Protein AF-A0AAW4UA68-F1 (afdb_monomer)

Radius of gyration: 26.54 Å; Cα contacts (8 Å, |Δi|>4): 198; chains: 1; bounding box: 59×38×84 Å

Foldseek 3Di:
DDPPPPLPVPQDDDPVVVVVLVVLLVVLVVLLVVLLVVLVVQLVVLLVVLVVLVVVCVVCVVPDDPVRLVVSLCSNLVSLLVSLVVLQVSLQVSLVSLLSSLLSLLVCCVSVPVLCVVVVPDDPPPDCVSCPPVLVVCVVPVPVPCPVVLLCVQCSSLVSLVVSLVSSVVSLVVSLVSCVVPPVDPVVSVVSVVVSVVSSVVSVVSSVVSSCRRRSCNRNVVSSVVSNVVVVVVCVVSVSD

Mean predicted aligned error: 10.57 Å

Solvent-accessible surface area (backbone atoms only — not comparable to full-atom values): 13146 Å² total; per-residue (Å²): 138,80,85,77,80,75,67,78,58,74,84,72,89,53,70,68,58,51,54,51,53,51,52,49,44,53,50,41,53,53,51,43,55,51,51,52,53,49,50,52,52,54,37,52,53,30,47,52,50,20,54,47,49,49,51,53,49,67,75,36,57,94,78,52,55,72,68,56,51,55,52,47,54,50,50,27,42,45,30,33,54,49,38,47,59,60,43,51,66,54,30,50,53,43,28,51,40,47,39,50,41,28,49,52,52,35,48,49,52,40,64,68,37,51,50,32,61,75,67,66,55,91,67,98,76,75,63,64,62,88,61,61,42,67,72,57,41,49,68,71,63,71,57,81,88,46,59,69,60,50,55,52,47,66,36,62,62,30,50,53,32,51,54,33,49,50,50,38,51,54,50,51,52,53,47,47,55,50,43,58,74,75,42,86,48,66,66,63,55,50,53,51,52,54,52,51,52,53,49,51,54,51,51,52,54,48,29,55,50,35,42,62,43,28,25,37,66,75,47,25,51,60,46,29,56,52,49,44,55,49,50,55,50,50,36,49,78,46,62,70,105

Structure (mmCIF, N/CA/C/O backbone):
data_AF-A0AAW4UA68-F1
#
_entry.id   AF-A0AAW4UA68-F1
#
loop_
_atom_site.group_PDB
_atom_site.id
_atom_site.type_symbol
_atom_site.label_atom_id
_atom_site.label_alt_id
_atom_site.label_comp_id
_atom_site.label_asym_id
_atom_site.label_entity_id
_atom_site.label_seq_id
_atom_site.pdbx_PDB_ins_code
_atom_site.Cartn_x
_atom_site.Cartn_y
_atom_site.Cartn_z
_atom_site.occupancy
_atom_site.B_iso_or_equiv
_atom_site.auth_seq_id
_atom_site.auth_comp_id
_atom_site.auth_asym_id
_atom_site.auth_atom_id
_atom_site.pdbx_PDB_model_num
ATOM 1 N N . MET A 1 1 ? -32.271 25.601 48.284 1.00 33.06 1 MET A N 1
ATOM 2 C CA . MET A 1 1 ? -32.711 24.346 47.641 1.00 33.06 1 MET A CA 1
ATOM 3 C C . MET A 1 1 ? -32.170 24.329 46.220 1.00 33.06 1 MET A C 1
ATOM 5 O O . MET A 1 1 ? -32.793 24.886 45.328 1.00 33.06 1 MET A O 1
ATOM 9 N N . SER A 1 2 ? -30.962 23.799 46.025 1.00 35.09 2 SER A N 1
ATOM 10 C CA . SER A 1 2 ? -30.418 23.512 44.697 1.00 35.09 2 SER A CA 1
ATOM 11 C C . SER A 1 2 ? -30.851 22.098 44.319 1.00 35.09 2 SER A C 1
ATOM 13 O O . SER A 1 2 ? -30.499 21.136 44.998 1.00 35.09 2 SER A O 1
ATOM 15 N N . ASN A 1 3 ? -31.660 21.980 43.268 1.00 36.31 3 ASN A N 1
ATOM 16 C CA . ASN A 1 3 ? -32.022 20.693 42.688 1.00 36.31 3 ASN A CA 1
ATOM 17 C C . ASN A 1 3 ? -30.756 20.051 42.115 1.00 36.31 3 ASN A C 1
ATOM 19 O O . ASN A 1 3 ? -30.338 20.366 41.002 1.00 36.31 3 ASN A O 1
ATOM 23 N N . VAL A 1 4 ? -30.133 19.165 42.891 1.00 39.78 4 VAL A N 1
ATOM 24 C CA . VAL A 1 4 ? -29.164 18.203 42.372 1.00 39.78 4 VAL A CA 1
ATOM 25 C C . VAL A 1 4 ? -29.971 17.236 41.517 1.00 39.78 4 VAL A C 1
ATOM 27 O O . VAL A 1 4 ? -30.606 16.314 42.028 1.00 39.78 4 VAL A O 1
ATOM 30 N N . ILE A 1 5 ? -30.023 17.501 40.213 1.00 36.66 5 ILE A N 1
ATOM 31 C CA . ILE A 1 5 ? -30.571 16.560 39.241 1.00 36.66 5 ILE A CA 1
ATOM 32 C C . ILE A 1 5 ? -29.591 15.392 39.204 1.00 36.66 5 ILE A C 1
ATOM 34 O O . ILE A 1 5 ? -28.549 15.440 38.554 1.00 36.66 5 ILE A O 1
ATOM 38 N N . ASN A 1 6 ? -29.902 14.371 39.993 1.00 37.44 6 ASN A N 1
ATOM 39 C CA . ASN A 1 6 ? -29.152 13.134 40.050 1.00 37.44 6 ASN A CA 1
ATOM 40 C C . ASN A 1 6 ? -29.506 12.336 38.788 1.00 37.44 6 ASN A C 1
ATOM 42 O O . ASN A 1 6 ? -30.480 11.579 38.776 1.00 37.44 6 ASN A O 1
ATOM 46 N N . TYR A 1 7 ? -28.765 12.550 37.699 1.00 42.53 7 TYR A N 1
ATOM 47 C CA . TYR A 1 7 ? -28.852 11.719 36.498 1.00 42.53 7 TYR A CA 1
ATOM 48 C C . TYR A 1 7 ? -28.256 10.341 36.803 1.00 42.53 7 TYR A C 1
ATOM 50 O O . TYR A 1 7 ? -27.187 9.987 36.325 1.00 42.53 7 TYR A O 1
ATOM 58 N N . SER A 1 8 ? -28.957 9.536 37.600 1.00 45.25 8 SER A N 1
ATOM 59 C CA . SER A 1 8 ? -28.691 8.099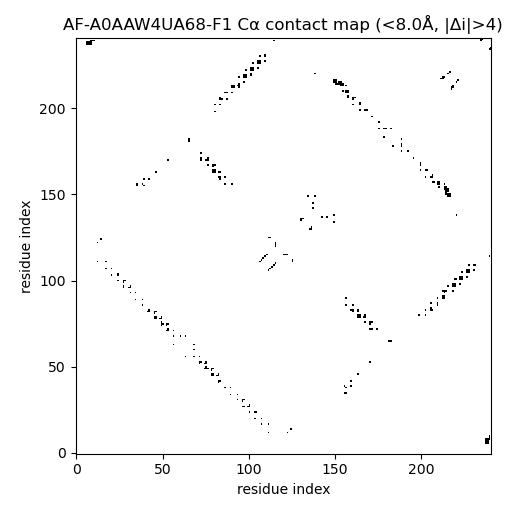 37.678 1.00 45.25 8 SER A CA 1
ATOM 60 C C . SER A 1 8 ? -29.266 7.427 36.428 1.00 45.25 8 SER A C 1
ATOM 62 O O . SER A 1 8 ? -30.227 6.659 36.481 1.00 45.25 8 SER A O 1
ATOM 64 N N . HIS A 1 9 ? -28.714 7.756 35.257 1.00 55.19 9 HIS A N 1
ATOM 65 C CA . HIS A 1 9 ? -28.980 6.976 34.055 1.00 55.19 9 HIS A CA 1
ATOM 66 C C . HIS A 1 9 ? -28.364 5.601 34.276 1.00 55.19 9 HIS A C 1
ATOM 68 O O . HIS A 1 9 ? -27.165 5.411 34.112 1.00 55.19 9 HIS A O 1
ATOM 74 N N . LYS A 1 10 ? -29.182 4.639 34.700 1.00 62.12 10 LYS A N 1
ATOM 75 C CA . LYS A 1 10 ? -28.763 3.249 34.832 1.00 62.12 10 LYS A CA 1
ATOM 76 C C . LYS A 1 10 ? -28.322 2.768 33.451 1.00 62.12 10 LYS A C 1
ATOM 78 O O . LYS A 1 10 ? -29.143 2.724 32.539 1.00 62.12 10 LYS A O 1
ATOM 83 N N . PHE A 1 11 ? -27.036 2.457 33.301 1.00 65.88 11 PHE A N 1
ATOM 84 C CA . PHE A 1 11 ? -26.487 1.938 32.052 1.0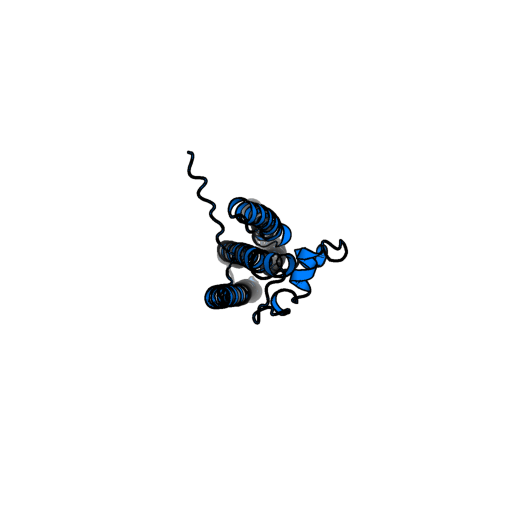0 65.88 11 PHE A CA 1
ATOM 85 C C . PHE A 1 11 ? -27.302 0.715 31.601 1.00 65.88 11 PHE A C 1
ATOM 87 O O . PHE A 1 11 ? -27.429 -0.264 32.343 1.00 65.88 11 PHE A O 1
ATOM 94 N N . SER A 1 12 ? -27.896 0.795 30.410 1.00 66.06 12 SER A N 1
ATOM 95 C CA . SER A 1 12 ? -28.684 -0.278 29.805 1.00 66.06 12 SER A CA 1
ATOM 96 C C . SER A 1 12 ? -28.046 -0.696 28.491 1.00 66.06 12 SER A C 1
ATOM 98 O O . SER A 1 12 ? -27.786 0.142 27.630 1.00 66.06 12 SER A O 1
ATOM 100 N N . ILE A 1 13 ? -27.828 -1.995 28.334 1.00 69.94 13 ILE A N 1
ATOM 101 C CA . ILE A 1 13 ? -27.260 -2.588 27.125 1.00 69.94 13 ILE A CA 1
ATOM 102 C C . ILE A 1 13 ? -28.342 -2.614 26.040 1.00 69.94 13 ILE A C 1
ATOM 104 O O . ILE A 1 13 ? -29.465 -3.038 26.309 1.00 69.94 13 ILE A O 1
ATOM 108 N N . SER A 1 14 ? -28.005 -2.172 24.828 1.00 79.62 14 SER A N 1
ATOM 109 C CA . SER A 1 14 ? -28.875 -2.297 23.657 1.00 79.62 14 SER A CA 1
ATOM 110 C C . SER A 1 14 ? -28.362 -3.400 22.735 1.00 79.62 14 SER A C 1
ATOM 112 O O . SER A 1 14 ? -27.363 -3.237 22.035 1.00 79.62 14 SER A O 1
ATOM 114 N N . ASP A 1 15 ? -29.075 -4.523 22.681 1.00 75.06 15 ASP A N 1
ATOM 115 C CA . ASP A 1 15 ? -28.755 -5.649 21.794 1.00 75.06 15 ASP A CA 1
ATOM 116 C C . ASP A 1 15 ? -28.723 -5.213 20.325 1.00 75.06 15 ASP A C 1
ATOM 118 O O . ASP A 1 15 ? -27.860 -5.630 19.553 1.00 75.06 15 ASP A O 1
ATOM 122 N N . SER A 1 16 ? -29.643 -4.321 19.952 1.00 82.31 16 SER A N 1
ATOM 123 C CA . SER A 1 16 ? -29.732 -3.764 18.601 1.00 82.31 16 SER A CA 1
ATOM 124 C C . SER A 1 16 ? -28.505 -2.927 18.224 1.00 82.31 16 SER A C 1
ATOM 126 O O . SER A 1 16 ? -27.998 -3.045 17.108 1.00 82.31 16 SER A O 1
ATOM 128 N N . GLU A 1 17 ? -27.984 -2.133 19.163 1.00 82.25 17 GLU A N 1
ATOM 129 C CA . GLU A 1 17 ? -26.786 -1.322 18.957 1.00 82.25 17 GLU A CA 1
ATOM 130 C C . GLU A 1 17 ? -25.550 -2.218 18.829 1.00 82.25 17 GLU A C 1
ATOM 132 O O . GLU A 1 17 ? -24.777 -2.055 17.885 1.00 82.25 17 GLU A O 1
ATOM 137 N N . TYR A 1 18 ? -25.404 -3.217 19.704 1.00 80.06 18 TYR A N 1
ATOM 138 C CA . TYR A 1 18 ? -24.319 -4.194 19.610 1.00 80.06 18 TYR A CA 1
ATOM 139 C C . TYR A 1 18 ? -24.305 -4.922 18.263 1.00 80.06 18 TYR A C 1
ATOM 141 O O . TYR A 1 18 ? -23.279 -4.950 17.583 1.00 80.06 18 TYR A O 1
ATOM 149 N N . VAL A 1 19 ? -25.448 -5.477 17.843 1.00 80.50 19 VAL A N 1
ATOM 150 C CA . VAL A 1 19 ? -25.560 -6.192 16.563 1.00 80.50 19 VAL A CA 1
ATOM 151 C C . VAL A 1 19 ? -25.232 -5.262 15.393 1.00 80.50 19 VAL A C 1
ATOM 153 O O . VAL A 1 19 ? -24.526 -5.670 14.471 1.00 80.50 19 VAL A O 1
ATOM 156 N N . SER A 1 20 ? -25.679 -4.005 15.441 1.00 85.12 20 SER A N 1
ATOM 157 C CA . SER A 1 20 ? -25.343 -3.004 14.425 1.00 85.12 20 SER A CA 1
ATOM 158 C C . SER A 1 20 ? -23.837 -2.728 14.359 1.00 85.12 20 SER A C 1
ATOM 160 O O . SER A 1 20 ? -23.260 -2.735 13.273 1.00 85.12 20 SER A O 1
ATOM 162 N N . LEU A 1 21 ? -23.184 -2.514 15.504 1.00 84.25 21 LEU A N 1
ATOM 163 C CA . LEU A 1 21 ? -21.748 -2.229 15.579 1.00 84.25 21 LEU A CA 1
ATOM 164 C C . LEU A 1 21 ? -20.898 -3.421 15.139 1.00 84.25 21 LEU A C 1
ATOM 166 O O . LEU A 1 21 ? -19.915 -3.254 14.415 1.00 84.25 21 LEU A O 1
ATOM 170 N N . ARG A 1 22 ? -21.301 -4.633 15.523 1.00 80.81 22 ARG A N 1
ATOM 171 C CA . ARG A 1 22 ? -20.683 -5.874 15.057 1.00 80.81 22 ARG A CA 1
ATOM 172 C C . ARG A 1 22 ? -20.787 -6.010 13.540 1.00 80.81 22 ARG A C 1
ATOM 174 O O . ARG A 1 22 ? -19.793 -6.323 12.885 1.00 80.81 22 ARG A O 1
ATOM 181 N N . ASN A 1 23 ? -21.977 -5.804 12.979 1.00 84.12 23 ASN A N 1
ATOM 182 C CA . ASN A 1 23 ? -22.194 -5.921 11.537 1.00 84.12 23 ASN A CA 1
ATOM 183 C C . ASN A 1 23 ? -21.342 -4.909 10.768 1.00 84.12 23 ASN A C 1
ATOM 185 O O . ASN A 1 23 ? -20.708 -5.274 9.779 1.00 84.12 23 ASN A O 1
ATOM 189 N N . GLU A 1 24 ? -21.257 -3.676 11.265 1.00 84.19 24 GLU A N 1
ATOM 190 C CA . GLU A 1 24 ? -20.367 -2.651 10.721 1.00 84.19 24 GLU A CA 1
ATOM 191 C C . GLU A 1 24 ? -18.896 -3.104 10.775 1.00 84.19 24 GLU A C 1
ATOM 193 O O . GLU A 1 24 ? -18.181 -3.017 9.778 1.00 84.19 24 GLU A O 1
ATOM 198 N N . LEU A 1 25 ? -18.436 -3.663 11.900 1.00 83.69 25 LEU A N 1
ATOM 199 C CA . LEU A 1 25 ? -17.066 -4.167 12.046 1.00 83.69 25 LEU A CA 1
ATOM 200 C C . LEU A 1 25 ? -16.749 -5.285 11.038 1.00 83.69 25 LEU A C 1
ATOM 202 O O . LEU A 1 25 ? -15.692 -5.257 10.402 1.00 83.69 25 LEU A O 1
ATOM 206 N N . ILE A 1 26 ? -17.671 -6.232 10.842 1.00 79.12 26 ILE A N 1
ATOM 207 C CA . ILE A 1 26 ? -17.541 -7.299 9.836 1.00 79.12 26 ILE A CA 1
ATOM 208 C C . ILE A 1 26 ? -17.477 -6.702 8.424 1.00 79.12 26 ILE A C 1
ATOM 210 O O . ILE A 1 26 ? -16.609 -7.083 7.636 1.00 79.12 26 ILE A O 1
ATOM 214 N N . GLN A 1 27 ? -18.340 -5.734 8.102 1.00 84.88 27 GLN A N 1
ATOM 215 C CA . GLN A 1 27 ? -18.316 -5.059 6.802 1.00 84.88 27 GLN A CA 1
ATOM 216 C C . GLN A 1 27 ? -16.983 -4.347 6.548 1.00 84.88 27 GLN A C 1
ATOM 218 O O . GLN A 1 27 ? -16.442 -4.447 5.446 1.00 84.88 27 GLN A O 1
ATOM 223 N N . ARG A 1 28 ? -16.398 -3.684 7.554 1.00 84.62 28 ARG A N 1
ATOM 224 C CA . ARG A 1 28 ? -15.083 -3.032 7.420 1.00 84.62 28 ARG A CA 1
ATOM 225 C C . ARG A 1 28 ? -13.970 -4.035 7.122 1.00 84.62 28 ARG A C 1
ATOM 227 O O . ARG A 1 28 ? -13.153 -3.761 6.246 1.00 84.62 28 ARG A O 1
ATOM 234 N N . ILE A 1 29 ? -13.973 -5.203 7.769 1.00 81.50 29 ILE A N 1
ATOM 235 C CA . ILE A 1 29 ? -13.015 -6.286 7.479 1.00 81.50 29 ILE A CA 1
ATOM 236 C C . ILE A 1 29 ? -13.161 -6.764 6.029 1.00 81.50 29 ILE A C 1
ATOM 238 O O . ILE A 1 29 ? -12.171 -6.856 5.302 1.00 81.50 29 ILE A O 1
ATOM 242 N N . LEU A 1 30 ? -14.394 -7.017 5.581 1.00 82.06 30 LEU A N 1
ATOM 243 C CA . LEU A 1 30 ? -14.665 -7.437 4.203 1.00 82.06 30 LEU A CA 1
ATOM 244 C C . LEU A 1 30 ? -14.202 -6.383 3.186 1.00 82.06 30 LEU A C 1
ATOM 246 O O . LEU A 1 30 ? -13.595 -6.730 2.171 1.00 82.06 30 LEU A O 1
ATOM 250 N N . LEU A 1 31 ? -14.430 -5.098 3.472 1.00 86.94 31 LEU A N 1
ATOM 251 C CA . LEU A 1 31 ? -13.980 -3.992 2.625 1.00 86.94 31 LEU A CA 1
ATOM 252 C C . LEU A 1 31 ? -12.453 -3.896 2.549 1.00 86.94 31 LEU A C 1
ATOM 254 O O . LEU A 1 31 ? -11.935 -3.652 1.462 1.00 86.94 31 LEU A O 1
ATOM 258 N N . ILE A 1 32 ? -11.736 -4.086 3.660 1.00 85.75 32 ILE A N 1
ATOM 259 C CA . ILE A 1 32 ? -10.263 -4.088 3.680 1.00 85.75 32 ILE A CA 1
ATOM 260 C C . ILE A 1 32 ? -9.729 -5.230 2.806 1.00 85.75 32 ILE A C 1
ATOM 262 O O . ILE A 1 32 ? -8.920 -4.989 1.911 1.00 85.75 32 ILE A O 1
ATOM 266 N N . ASN A 1 33 ? -10.251 -6.446 2.985 1.00 84.12 33 ASN A N 1
ATOM 267 C CA . ASN A 1 33 ? -9.820 -7.617 2.214 1.00 84.12 33 ASN A CA 1
ATOM 268 C C . ASN A 1 33 ? -10.121 -7.473 0.714 1.00 84.12 33 ASN A C 1
ATOM 270 O O . ASN A 1 33 ? -9.284 -7.795 -0.135 1.00 84.12 33 ASN A O 1
ATOM 274 N N . SER A 1 34 ? -11.303 -6.953 0.372 1.00 88.00 34 SER A N 1
ATOM 275 C CA . SER A 1 34 ? -11.677 -6.679 -1.019 1.00 88.00 34 SER A CA 1
ATOM 276 C C . SER A 1 34 ? -10.771 -5.614 -1.647 1.00 88.00 34 SER A C 1
ATOM 278 O O . SER A 1 34 ? -10.310 -5.786 -2.774 1.00 88.00 34 SER A O 1
ATOM 280 N N . GLN A 1 35 ? -10.444 -4.544 -0.915 1.00 89.00 35 GLN A N 1
ATOM 281 C CA . GLN A 1 35 ? -9.532 -3.502 -1.396 1.00 89.00 35 GLN A CA 1
ATOM 282 C C . GLN A 1 35 ? -8.111 -4.022 -1.615 1.00 89.00 35 GLN A C 1
ATOM 284 O O . GLN A 1 35 ? -7.503 -3.662 -2.623 1.00 89.00 35 GLN A O 1
ATOM 289 N N . ALA A 1 36 ? -7.595 -4.871 -0.722 1.00 87.25 36 ALA A N 1
ATOM 290 C CA . ALA A 1 36 ? -6.287 -5.501 -0.888 1.00 87.25 36 ALA A CA 1
ATOM 291 C C . ALA A 1 36 ? -6.258 -6.405 -2.133 1.00 87.25 36 ALA A C 1
ATOM 293 O O . ALA A 1 36 ? -5.367 -6.283 -2.971 1.00 87.25 36 ALA A O 1
ATOM 294 N N . THR A 1 37 ? -7.284 -7.240 -2.316 1.00 88.69 37 THR A N 1
ATOM 295 C CA . THR A 1 37 ? -7.401 -8.135 -3.482 1.00 88.69 37 THR A CA 1
ATOM 296 C C . THR A 1 37 ? -7.485 -7.352 -4.797 1.00 88.69 37 THR A C 1
ATOM 298 O O . THR A 1 37 ? -6.804 -7.679 -5.772 1.00 88.69 37 THR A O 1
ATOM 301 N N . ASN A 1 38 ? -8.270 -6.271 -4.822 1.00 90.19 38 ASN A N 1
ATOM 302 C CA . ASN A 1 38 ? -8.379 -5.396 -5.991 1.00 90.19 38 ASN A CA 1
ATOM 303 C C . ASN A 1 38 ? -7.053 -4.688 -6.294 1.00 90.19 38 ASN A C 1
ATOM 305 O O . ASN A 1 38 ? -6.656 -4.614 -7.455 1.00 90.19 38 ASN A O 1
ATOM 309 N N . ALA A 1 39 ? -6.348 -4.206 -5.264 1.00 91.06 39 ALA A N 1
ATOM 310 C CA . ALA A 1 39 ? -5.034 -3.586 -5.418 1.00 91.06 39 ALA A CA 1
ATOM 311 C C . ALA A 1 39 ? -4.028 -4.560 -6.048 1.00 91.06 39 ALA A C 1
ATOM 313 O O . ALA A 1 39 ? -3.387 -4.214 -7.037 1.00 91.06 39 ALA A O 1
ATOM 314 N N . ILE A 1 40 ? -3.954 -5.792 -5.530 1.00 92.44 40 ILE A N 1
ATOM 315 C CA . ILE A 1 40 ? -3.099 -6.856 -6.074 1.00 92.44 40 ILE A CA 1
ATOM 316 C C . ILE A 1 40 ? -3.438 -7.114 -7.546 1.00 92.44 40 ILE A C 1
ATOM 318 O O . ILE A 1 40 ? -2.546 -7.126 -8.387 1.00 92.44 40 ILE A O 1
ATOM 322 N N . THR A 1 41 ? -4.722 -7.263 -7.873 1.00 93.69 41 THR A N 1
ATOM 323 C CA . THR A 1 41 ? -5.173 -7.565 -9.242 1.00 93.69 41 THR A CA 1
ATOM 324 C C . THR A 1 41 ? -4.778 -6.469 -10.232 1.00 93.69 41 THR A C 1
ATOM 326 O O . THR A 1 41 ? -4.237 -6.758 -11.302 1.00 93.69 41 THR A O 1
ATOM 329 N N . ILE A 1 42 ? -5.010 -5.202 -9.877 1.00 93.31 42 ILE A N 1
ATOM 330 C CA . ILE A 1 42 ? -4.680 -4.064 -10.745 1.00 93.31 42 ILE A CA 1
ATOM 331 C C . ILE A 1 42 ? -3.165 -3.961 -10.937 1.00 93.31 42 ILE A C 1
ATOM 333 O O . ILE A 1 42 ? -2.699 -3.814 -12.066 1.00 93.31 42 ILE A O 1
ATOM 337 N N . VAL A 1 43 ? -2.394 -4.082 -9.854 1.00 95.00 43 VAL A N 1
ATOM 338 C CA . VAL A 1 43 ? -0.930 -3.998 -9.911 1.00 95.00 43 VAL A CA 1
ATOM 339 C C . VAL A 1 43 ? -0.334 -5.145 -10.728 1.00 95.00 43 VAL A C 1
ATOM 341 O O . VAL A 1 43 ? 0.502 -4.887 -11.587 1.00 95.00 43 VAL A O 1
ATOM 344 N N . LEU A 1 44 ? -0.803 -6.384 -10.548 1.00 94.25 44 LEU A N 1
ATOM 345 C CA . LEU A 1 44 ? -0.361 -7.526 -11.359 1.00 94.25 44 LEU A CA 1
ATOM 346 C C . LEU A 1 44 ? -0.660 -7.326 -12.848 1.00 94.25 44 LEU A C 1
ATOM 348 O O . LEU A 1 44 ? 0.169 -7.659 -13.691 1.00 94.25 44 LEU A O 1
ATOM 352 N N . THR A 1 45 ? -1.820 -6.752 -13.174 1.00 95.00 45 THR A N 1
ATOM 353 C CA . THR A 1 45 ? -2.194 -6.451 -14.565 1.00 95.00 45 THR A CA 1
ATOM 354 C C . THR A 1 45 ? -1.267 -5.396 -15.169 1.00 95.00 45 THR A C 1
ATOM 356 O O . THR A 1 45 ? -0.816 -5.549 -16.303 1.00 95.00 45 THR A O 1
ATOM 359 N N . MET A 1 46 ? -0.926 -4.356 -14.400 1.00 94.44 46 MET A N 1
ATOM 360 C CA . MET A 1 46 ? 0.056 -3.353 -14.816 1.00 94.44 46 MET A CA 1
ATOM 361 C C . MET A 1 46 ? 1.438 -3.985 -15.005 1.00 94.44 46 MET A C 1
ATOM 363 O O . MET A 1 46 ? 2.054 -3.796 -16.046 1.00 94.44 46 MET A O 1
ATOM 367 N N . TRP A 1 47 ? 1.912 -4.806 -14.067 1.00 94.88 47 TRP A N 1
ATOM 368 C CA . TRP A 1 47 ? 3.198 -5.494 -14.221 1.00 94.88 47 TRP A CA 1
ATOM 369 C C . TRP A 1 47 ? 3.238 -6.378 -15.465 1.00 94.88 47 TRP A C 1
ATOM 371 O O . TRP A 1 47 ? 4.218 -6.340 -16.204 1.00 94.88 47 TRP A O 1
ATOM 381 N N . ALA A 1 48 ? 2.167 -7.125 -15.740 1.00 94.94 48 ALA A N 1
ATOM 382 C CA . ALA A 1 48 ? 2.060 -7.930 -16.951 1.00 94.94 48 ALA A CA 1
ATOM 383 C C . ALA A 1 48 ? 2.133 -7.066 -18.222 1.00 94.94 48 ALA A C 1
ATOM 385 O O . ALA A 1 48 ? 2.816 -7.443 -19.171 1.00 94.94 48 ALA A O 1
ATOM 386 N N . ALA A 1 49 ? 1.492 -5.893 -18.231 1.00 94.06 49 ALA A N 1
ATOM 387 C CA . ALA A 1 49 ? 1.583 -4.953 -19.345 1.00 94.06 49 ALA A CA 1
ATOM 388 C C . ALA A 1 49 ? 3.007 -4.391 -19.519 1.00 94.06 49 ALA A C 1
ATOM 390 O O . ALA A 1 49 ? 3.513 -4.369 -20.638 1.00 94.06 49 ALA A O 1
ATOM 391 N N . GLY A 1 50 ? 3.677 -3.999 -18.430 1.00 93.06 50 GLY A N 1
ATOM 392 C CA . GLY A 1 50 ? 5.050 -3.482 -18.463 1.00 93.06 50 GLY A CA 1
ATOM 393 C C . GLY A 1 50 ? 6.061 -4.526 -18.946 1.00 93.06 50 GLY A C 1
ATOM 394 O O . GLY A 1 50 ? 6.862 -4.250 -19.834 1.00 93.06 50 GLY A O 1
ATOM 395 N N . LEU A 1 51 ? 5.972 -5.758 -18.434 1.00 92.56 51 LEU A N 1
ATOM 396 C CA . LEU A 1 51 ? 6.795 -6.881 -18.900 1.00 92.56 51 LEU A CA 1
ATOM 397 C C . LEU A 1 51 ? 6.469 -7.279 -20.346 1.00 92.56 51 LEU A C 1
ATOM 399 O O . LEU A 1 51 ? 7.361 -7.683 -21.088 1.00 92.56 51 LEU A O 1
ATOM 403 N N . GLY A 1 52 ? 5.206 -7.150 -20.761 1.00 93.81 52 GLY A N 1
ATOM 404 C CA . GLY A 1 52 ? 4.785 -7.366 -22.143 1.00 93.81 52 GLY A CA 1
ATOM 405 C C . GLY A 1 52 ? 5.409 -6.357 -23.108 1.00 93.81 52 GLY A C 1
ATOM 406 O O . GLY A 1 52 ? 5.918 -6.760 -24.152 1.00 93.81 52 GLY A O 1
ATOM 407 N N . LEU A 1 53 ? 5.429 -5.068 -22.746 1.00 91.50 53 LEU A N 1
ATOM 408 C CA . LEU A 1 53 ? 6.102 -4.023 -23.526 1.00 91.50 53 LEU A CA 1
ATOM 409 C C . LEU A 1 53 ? 7.602 -4.302 -23.658 1.00 91.50 53 LEU A C 1
ATOM 411 O O . LEU A 1 53 ? 8.111 -4.305 -24.778 1.00 91.50 53 LEU A O 1
ATOM 415 N N . PHE A 1 54 ? 8.259 -4.660 -22.553 1.00 90.44 54 PHE A N 1
ATOM 416 C CA . PHE A 1 54 ? 9.670 -5.049 -22.561 1.00 90.44 54 PHE A CA 1
ATOM 417 C C . PHE A 1 54 ? 9.931 -6.260 -23.468 1.00 90.44 54 PHE A C 1
ATOM 419 O O . PHE A 1 54 ? 10.858 -6.261 -24.275 1.00 90.44 54 PHE A O 1
ATOM 426 N N . GLY A 1 55 ? 9.068 -7.280 -23.416 1.00 89.62 55 GLY A N 1
ATOM 427 C CA . GLY A 1 55 ? 9.155 -8.432 -24.315 1.00 89.62 55 GLY A CA 1
ATOM 428 C C . GLY A 1 55 ? 9.032 -8.052 -25.796 1.00 89.62 55 GLY A C 1
ATOM 429 O O . GLY A 1 55 ? 9.782 -8.567 -26.625 1.00 89.62 55 GLY A O 1
ATOM 430 N N . ILE A 1 56 ? 8.129 -7.125 -26.135 1.00 89.12 56 ILE A N 1
ATOM 431 C CA . ILE A 1 56 ? 7.972 -6.604 -27.504 1.00 89.12 56 ILE A CA 1
ATOM 432 C C . ILE A 1 56 ? 9.222 -5.837 -27.945 1.00 89.12 56 ILE A C 1
ATOM 434 O O . ILE A 1 56 ? 9.645 -5.994 -29.092 1.00 89.12 56 ILE A O 1
ATOM 438 N N . GLN A 1 57 ? 9.807 -5.028 -27.060 1.00 87.00 57 GLN A N 1
ATOM 439 C CA . GLN A 1 57 ? 11.025 -4.274 -27.345 1.00 87.00 57 GLN A CA 1
ATOM 440 C C . GLN A 1 57 ? 12.198 -5.220 -27.629 1.00 87.00 57 GLN A C 1
ATOM 442 O O . GLN A 1 57 ? 12.831 -5.109 -28.677 1.00 87.00 57 GLN A O 1
ATOM 447 N N . VAL A 1 58 ? 12.428 -6.205 -26.755 1.00 85.19 58 VAL A N 1
ATOM 448 C CA . VAL A 1 58 ? 13.491 -7.210 -26.922 1.00 85.19 58 VAL A CA 1
ATOM 449 C C . VAL A 1 58 ? 13.305 -8.018 -28.209 1.00 85.19 58 VAL A C 1
ATOM 451 O O . VAL A 1 58 ? 14.273 -8.273 -28.920 1.00 85.19 58 VAL A O 1
ATOM 454 N N . ALA A 1 59 ? 12.071 -8.396 -28.553 1.00 86.75 59 ALA A N 1
ATOM 455 C CA . ALA A 1 59 ? 11.790 -9.173 -29.762 1.00 86.75 59 ALA A CA 1
ATOM 456 C C . ALA A 1 59 ? 11.993 -8.391 -31.073 1.00 86.75 59 ALA A C 1
ATOM 458 O O . ALA A 1 59 ? 12.181 -9.005 -32.121 1.00 86.75 59 ALA A O 1
ATOM 459 N N . ASN A 1 60 ? 11.939 -7.056 -31.035 1.00 83.88 60 ASN A N 1
ATOM 460 C CA . ASN A 1 60 ? 12.030 -6.196 -32.220 1.00 83.88 60 ASN A CA 1
ATOM 461 C C . ASN A 1 60 ? 13.251 -5.270 -32.189 1.00 83.88 60 ASN A C 1
ATOM 463 O O . ASN A 1 60 ? 13.259 -4.247 -32.875 1.00 83.88 60 ASN A O 1
ATOM 467 N N . LEU A 1 61 ? 14.273 -5.636 -31.414 1.00 73.81 61 LEU A N 1
ATOM 468 C CA . LEU A 1 61 ? 15.437 -4.802 -31.131 1.00 73.81 61 LEU A CA 1
ATOM 469 C C . LEU A 1 61 ? 16.100 -4.247 -32.407 1.00 73.81 61 LEU A C 1
ATOM 471 O O . LEU A 1 61 ? 16.362 -3.051 -32.501 1.00 73.81 61 LEU A O 1
ATOM 475 N N . ASP A 1 62 ? 16.276 -5.108 -33.413 1.00 71.81 62 ASP A N 1
ATOM 476 C CA . ASP A 1 62 ? 16.939 -4.779 -34.684 1.00 71.81 62 ASP A CA 1
ATOM 477 C C . ASP A 1 62 ? 16.030 -4.035 -35.682 1.00 71.81 62 ASP A C 1
ATOM 479 O O . ASP A 1 62 ? 16.509 -3.447 -36.651 1.00 71.81 62 ASP A O 1
ATOM 483 N N . ASN A 1 63 ? 14.712 -4.054 -35.456 1.00 75.94 63 ASN A N 1
ATOM 484 C CA . ASN A 1 63 ? 13.705 -3.508 -36.373 1.00 75.94 63 ASN A CA 1
ATOM 485 C C . ASN A 1 63 ? 13.155 -2.143 -35.932 1.00 75.94 63 ASN A C 1
ATOM 487 O O . ASN A 1 63 ? 12.491 -1.461 -36.716 1.00 75.94 63 ASN A O 1
ATOM 491 N N . LEU A 1 64 ? 13.375 -1.749 -34.676 1.00 74.19 64 LEU A N 1
ATOM 492 C CA . LEU A 1 64 ? 12.848 -0.510 -34.115 1.00 74.19 64 LEU A CA 1
ATOM 493 C C . LEU A 1 64 ? 13.865 0.629 -34.229 1.00 74.19 64 LEU A C 1
ATOM 495 O O . LEU A 1 64 ? 15.010 0.526 -33.797 1.00 74.19 64 LEU A O 1
ATOM 499 N N . ASN A 1 65 ? 13.417 1.773 -34.754 1.00 73.44 65 ASN A N 1
ATOM 500 C CA . ASN A 1 65 ? 14.239 2.983 -34.765 1.00 73.44 65 ASN A CA 1
ATOM 501 C C . ASN A 1 65 ? 14.470 3.510 -33.337 1.00 73.44 65 ASN A C 1
ATOM 503 O O . ASN A 1 65 ? 13.623 3.360 -32.458 1.00 73.44 65 ASN A O 1
ATOM 507 N N . ALA A 1 66 ? 15.557 4.265 -33.165 1.00 71.75 66 ALA A N 1
ATOM 508 C CA . ALA A 1 66 ? 15.969 4.937 -31.928 1.00 71.75 66 ALA A CA 1
ATOM 509 C C . ALA A 1 66 ? 14.823 5.542 -31.098 1.00 71.75 66 ALA A C 1
ATOM 511 O O . ALA A 1 66 ? 14.675 5.282 -29.906 1.00 71.75 66 ALA A O 1
ATOM 512 N N . MET A 1 67 ? 13.983 6.342 -31.759 1.00 75.25 67 MET A N 1
ATOM 513 C CA . MET A 1 67 ? 12.868 7.037 -31.122 1.00 75.25 67 MET A CA 1
ATOM 514 C C . MET A 1 67 ? 11.796 6.067 -30.607 1.00 75.25 67 MET A C 1
ATOM 516 O O . MET A 1 67 ? 11.241 6.288 -29.537 1.00 75.25 67 MET A O 1
ATOM 520 N N . HIS A 1 68 ? 11.523 4.981 -31.339 1.00 78.56 68 HIS A N 1
ATOM 521 C CA . HIS A 1 68 ? 10.560 3.967 -30.908 1.00 78.56 68 HIS A CA 1
ATOM 522 C C . HIS A 1 68 ? 11.069 3.226 -29.677 1.00 78.56 68 HIS A C 1
ATOM 524 O O . HIS A 1 68 ? 10.319 3.069 -28.720 1.00 78.56 68 HIS A O 1
ATOM 530 N N . ASN A 1 69 ? 12.349 2.850 -29.661 1.00 78.31 69 ASN A N 1
ATOM 531 C CA . ASN A 1 69 ? 12.942 2.198 -28.498 1.00 78.31 69 ASN A CA 1
ATOM 532 C C . ASN A 1 69 ? 12.912 3.102 -27.266 1.00 78.31 69 ASN A C 1
ATOM 534 O O . ASN A 1 69 ? 12.526 2.653 -26.196 1.00 78.31 69 ASN A O 1
ATOM 538 N N . LEU A 1 70 ? 13.231 4.389 -27.421 1.00 79.06 70 LEU A N 1
ATOM 539 C CA . LEU A 1 70 ? 13.180 5.350 -26.322 1.00 79.06 70 LEU A CA 1
ATOM 540 C C . LEU A 1 70 ? 11.752 5.534 -25.774 1.00 79.06 70 LEU A C 1
ATOM 542 O O . LEU A 1 70 ? 11.565 5.571 -24.560 1.00 79.06 70 LEU A O 1
ATOM 546 N N . ILE A 1 71 ? 10.739 5.591 -26.645 1.00 83.00 71 ILE A N 1
ATOM 547 C CA . ILE A 1 71 ? 9.324 5.631 -26.234 1.00 83.00 71 ILE A CA 1
ATOM 548 C C . ILE A 1 71 ? 8.928 4.349 -25.489 1.00 83.00 71 ILE A C 1
ATOM 550 O O . ILE A 1 71 ? 8.246 4.439 -24.469 1.00 83.00 71 ILE A O 1
ATOM 554 N N . MET A 1 72 ? 9.369 3.178 -25.956 1.00 85.75 72 MET A N 1
ATOM 555 C CA . MET A 1 72 ? 9.101 1.893 -25.298 1.00 85.75 72 MET A CA 1
ATOM 556 C C . MET A 1 72 ? 9.736 1.838 -23.904 1.00 85.75 72 MET A C 1
ATOM 558 O O . MET A 1 72 ? 9.018 1.557 -22.947 1.00 85.75 72 MET A O 1
ATOM 562 N N . CYS A 1 73 ? 11.000 2.261 -23.753 1.00 85.56 73 CYS A N 1
ATOM 563 C CA . CYS A 1 73 ? 11.664 2.360 -22.447 1.00 85.56 73 CYS A CA 1
ATOM 564 C C . CYS A 1 73 ? 10.854 3.207 -21.448 1.00 85.56 73 CYS A C 1
ATOM 566 O O . CYS A 1 73 ? 10.738 2.866 -20.269 1.00 85.56 73 CYS A O 1
ATOM 568 N N . PHE A 1 74 ? 10.292 4.332 -21.909 1.00 85.38 74 PHE A N 1
ATOM 569 C CA . PHE A 1 74 ? 9.442 5.183 -21.074 1.00 85.38 74 PHE A CA 1
ATOM 570 C C . PHE A 1 74 ? 8.076 4.566 -20.791 1.00 85.38 74 PHE A C 1
ATOM 572 O O . PHE A 1 74 ? 7.580 4.702 -19.675 1.00 85.38 74 PHE A O 1
ATOM 579 N N . GLY A 1 75 ? 7.470 3.896 -21.771 1.00 89.00 75 GLY A N 1
ATOM 580 C CA . GLY A 1 75 ? 6.205 3.188 -21.595 1.00 89.00 75 GLY A CA 1
ATOM 581 C C . GLY A 1 75 ? 6.322 2.085 -20.547 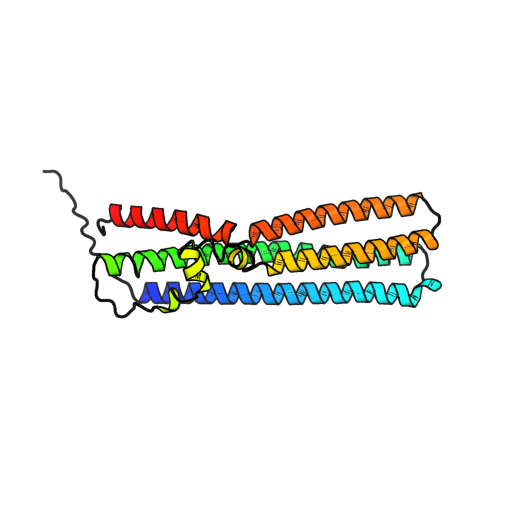1.00 89.00 75 GLY A C 1
ATOM 582 O O . GLY A 1 75 ? 5.510 2.015 -19.631 1.00 89.00 75 GLY A O 1
ATOM 583 N N . GLU A 1 76 ? 7.378 1.284 -20.629 1.00 90.56 76 GLU A N 1
ATOM 584 C CA . GLU A 1 76 ? 7.691 0.210 -19.691 1.00 90.56 76 GLU A CA 1
ATOM 585 C C . GLU A 1 76 ? 7.825 0.713 -18.253 1.00 90.56 76 GLU A C 1
ATOM 587 O O . GLU A 1 76 ? 7.067 0.294 -17.377 1.00 90.56 76 GLU A O 1
ATOM 592 N N . VAL A 1 77 ? 8.743 1.656 -18.008 1.00 90.44 77 VAL A N 1
ATOM 593 C CA . VAL A 1 77 ? 8.945 2.235 -16.670 1.00 90.44 77 VAL A CA 1
ATOM 594 C C . VAL A 1 77 ? 7.694 2.983 -16.200 1.00 90.44 77 VAL A C 1
ATOM 596 O O . VAL A 1 77 ? 7.298 2.882 -15.038 1.00 90.44 77 VAL A O 1
ATOM 599 N N . GLY A 1 78 ? 7.019 3.686 -17.110 1.00 90.25 78 GLY A N 1
ATOM 600 C CA . GLY A 1 78 ? 5.790 4.418 -16.828 1.00 90.25 78 GLY A CA 1
ATOM 601 C C . GLY A 1 78 ? 4.654 3.525 -16.331 1.00 90.25 78 GLY A C 1
ATOM 602 O O . GLY A 1 78 ? 3.882 3.958 -15.476 1.00 90.25 78 GLY A O 1
ATOM 603 N N . VAL A 1 79 ? 4.562 2.275 -16.793 1.00 93.81 79 VAL A N 1
ATOM 604 C CA . VAL A 1 79 ? 3.549 1.319 -16.321 1.00 93.81 79 VAL A CA 1
ATOM 605 C C . VAL A 1 79 ? 3.800 0.906 -14.866 1.00 93.81 79 VAL A C 1
ATOM 607 O O . VAL A 1 79 ? 2.860 0.905 -14.066 1.00 93.81 79 VAL A O 1
ATOM 610 N N . PHE A 1 80 ? 5.050 0.622 -14.487 1.00 92.69 80 PHE A N 1
ATOM 611 C CA . PHE A 1 80 ? 5.398 0.311 -13.093 1.00 92.69 80 PHE A CA 1
ATOM 612 C C . PHE A 1 80 ? 5.180 1.517 -12.176 1.00 92.69 80 PHE A C 1
ATOM 614 O O . PHE A 1 80 ? 4.564 1.381 -11.118 1.00 92.69 80 PHE A O 1
ATOM 621 N N . PHE A 1 81 ? 5.552 2.713 -12.630 1.00 92.25 81 PHE A N 1
ATOM 622 C CA . PHE A 1 81 ? 5.285 3.951 -11.905 1.00 92.25 81 PHE A CA 1
ATOM 623 C C . PHE A 1 81 ? 3.778 4.200 -11.703 1.00 92.25 81 PHE A C 1
ATOM 625 O O . PHE A 1 81 ? 3.322 4.489 -10.591 1.00 92.25 81 PHE A O 1
ATOM 632 N N . CYS A 1 82 ? 2.967 4.025 -12.753 1.00 92.19 82 CYS A N 1
ATOM 633 C CA . CYS A 1 82 ? 1.508 4.141 -12.674 1.00 92.19 82 CYS A CA 1
ATOM 634 C C . CYS A 1 82 ? 0.893 3.130 -11.695 1.00 92.19 82 CYS A C 1
ATOM 636 O O . CYS A 1 82 ? -0.077 3.462 -11.005 1.00 92.19 82 CYS A O 1
ATOM 638 N N . ALA A 1 83 ? 1.464 1.925 -11.587 1.00 93.44 83 ALA A N 1
ATOM 639 C CA . ALA A 1 83 ? 1.025 0.935 -10.610 1.00 93.44 83 ALA A CA 1
ATOM 640 C C . ALA A 1 83 ? 1.150 1.469 -9.170 1.00 93.44 83 ALA A C 1
ATOM 642 O O . ALA A 1 83 ? 0.214 1.309 -8.384 1.00 93.44 83 ALA A O 1
ATOM 643 N N . LEU A 1 84 ? 2.233 2.186 -8.833 1.00 93.38 84 LEU A N 1
ATOM 644 C CA . LEU A 1 84 ? 2.367 2.842 -7.523 1.00 93.38 84 LEU A CA 1
ATOM 645 C C . LEU A 1 84 ? 1.359 3.977 -7.325 1.00 93.38 84 LEU A C 1
ATOM 647 O O . LEU A 1 84 ? 0.812 4.120 -6.229 1.00 93.38 84 LEU A O 1
ATOM 651 N N . LEU A 1 85 ? 1.099 4.785 -8.356 1.00 92.69 85 LEU A N 1
ATOM 652 C CA . LEU A 1 85 ? 0.155 5.903 -8.251 1.00 92.69 85 LEU A CA 1
ATOM 653 C C . LEU A 1 85 ? -1.259 5.428 -7.895 1.00 92.69 85 LEU A C 1
ATOM 655 O O . LEU A 1 85 ? -1.923 6.045 -7.060 1.00 92.69 85 LEU A O 1
ATOM 659 N N . ILE A 1 86 ? -1.702 4.302 -8.460 1.00 92.44 86 ILE A N 1
ATOM 660 C CA . ILE A 1 86 ? -3.017 3.712 -8.161 1.00 92.44 86 ILE A CA 1
ATOM 661 C C . ILE A 1 86 ? -3.104 3.212 -6.710 1.00 92.44 86 ILE A C 1
ATOM 663 O O . ILE A 1 86 ? -4.180 3.244 -6.106 1.00 92.44 86 ILE A O 1
ATOM 667 N N . LEU A 1 87 ? -1.984 2.803 -6.106 1.00 92.12 87 LEU A N 1
ATOM 668 C CA . LEU A 1 87 ? -1.965 2.359 -4.711 1.00 92.12 87 LEU A CA 1
ATOM 669 C C . LEU A 1 87 ? -2.238 3.499 -3.720 1.00 92.12 87 LEU A C 1
ATOM 671 O O . LEU A 1 87 ? -2.727 3.223 -2.626 1.00 92.12 87 LEU A O 1
ATOM 675 N N . ILE A 1 88 ? -1.990 4.764 -4.080 1.00 90.75 88 ILE A N 1
ATOM 676 C CA . ILE A 1 88 ? -2.186 5.928 -3.195 1.00 90.75 88 ILE A CA 1
ATOM 677 C C . ILE A 1 88 ? -3.638 6.035 -2.688 1.00 90.75 88 ILE A C 1
ATOM 679 O O . ILE A 1 88 ? -3.844 5.979 -1.468 1.00 90.75 88 ILE A O 1
ATOM 683 N N . PRO A 1 89 ? -4.664 6.181 -3.554 1.00 90.75 89 PRO A N 1
ATOM 684 C CA . PRO A 1 89 ? -6.049 6.280 -3.096 1.00 90.75 89 PRO A CA 1
ATOM 685 C C . PRO A 1 89 ? -6.535 4.999 -2.399 1.00 90.75 89 PRO A C 1
ATOM 687 O O . PRO A 1 89 ? -7.309 5.081 -1.444 1.00 90.75 89 PRO A O 1
ATOM 690 N N . LEU A 1 90 ? -6.057 3.822 -2.819 1.00 88.62 90 LEU A N 1
ATOM 691 C CA . LEU A 1 90 ? -6.437 2.544 -2.209 1.00 88.62 90 LEU A CA 1
ATOM 692 C C . LEU A 1 90 ? -5.887 2.405 -0.781 1.00 88.62 90 LEU A C 1
ATOM 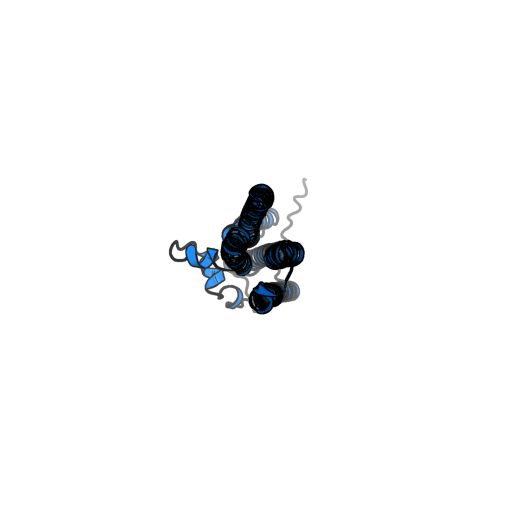694 O O . LEU A 1 90 ? -6.625 2.031 0.130 1.00 88.62 90 LEU A O 1
ATOM 698 N N . ALA A 1 91 ? -4.627 2.781 -0.562 1.00 86.88 91 ALA A N 1
ATOM 699 C CA . ALA A 1 91 ? -3.996 2.771 0.755 1.00 86.88 91 ALA A CA 1
ATOM 700 C C . ALA A 1 91 ? -4.640 3.780 1.714 1.00 86.88 91 ALA A C 1
ATOM 702 O O . ALA A 1 91 ? -4.812 3.487 2.898 1.00 86.88 91 ALA A O 1
ATOM 703 N N . LEU A 1 92 ? -5.037 4.958 1.215 1.00 88.06 92 LEU A N 1
ATOM 704 C CA . LEU A 1 92 ? -5.770 5.946 2.010 1.00 88.06 92 LEU A CA 1
ATOM 705 C C . LEU A 1 92 ? -7.109 5.394 2.509 1.00 88.06 92 LEU A C 1
ATOM 707 O O . LEU A 1 92 ? -7.401 5.492 3.703 1.00 88.06 92 LEU A O 1
ATOM 711 N N . LYS A 1 93 ? -7.891 4.778 1.615 1.00 87.25 93 LYS A N 1
ATOM 712 C CA . LYS A 1 93 ? -9.205 4.212 1.945 1.00 87.25 93 LYS A CA 1
ATOM 713 C C . LYS A 1 93 ? -9.098 3.007 2.885 1.00 87.25 93 LYS A C 1
ATOM 715 O O . LYS A 1 93 ? -9.874 2.898 3.834 1.00 87.25 93 LYS A O 1
ATOM 720 N N . SER A 1 94 ? -8.102 2.149 2.674 1.00 84.12 94 SER A N 1
ATOM 721 C CA . SER A 1 94 ? -7.807 1.025 3.569 1.00 84.12 94 SER A CA 1
ATOM 722 C C . SER A 1 94 ? -7.418 1.518 4.970 1.00 84.12 94 SER A C 1
ATOM 724 O O . SER A 1 94 ? -7.967 1.060 5.974 1.00 84.12 94 SER A O 1
ATOM 726 N N . GLY A 1 95 ? -6.562 2.543 5.051 1.00 82.31 95 GLY A N 1
ATOM 727 C CA . GLY A 1 95 ? -6.187 3.177 6.315 1.00 82.31 95 GLY A CA 1
ATOM 728 C C . GLY A 1 95 ? -7.374 3.795 7.062 1.00 82.31 95 GLY A C 1
ATOM 729 O O . GLY A 1 95 ? -7.456 3.676 8.282 1.00 82.31 95 GLY A O 1
ATOM 730 N N . GLU A 1 96 ? -8.320 4.430 6.367 1.00 84.44 96 GLU A N 1
ATOM 731 C CA . GLU A 1 96 ? -9.544 4.959 6.985 1.00 84.44 96 GLU A CA 1
ATOM 732 C C . GLU A 1 96 ? -10.424 3.849 7.576 1.00 84.44 96 GLU A C 1
ATOM 734 O O . GLU A 1 96 ? -10.860 3.953 8.727 1.00 84.44 96 GLU A O 1
ATOM 739 N N . ASN A 1 97 ? -10.613 2.754 6.837 1.00 85.25 97 ASN A N 1
ATOM 740 C CA . ASN A 1 97 ? -11.366 1.596 7.316 1.00 85.25 97 ASN A CA 1
ATOM 741 C C . ASN A 1 97 ? -10.732 0.972 8.567 1.00 85.25 97 ASN A C 1
ATOM 743 O O . ASN A 1 97 ? -11.453 0.651 9.512 1.00 85.25 97 ASN A O 1
ATOM 747 N N . LEU A 1 98 ? -9.398 0.873 8.628 1.00 81.25 98 LEU A N 1
ATOM 748 C CA . LEU A 1 98 ? -8.690 0.411 9.829 1.00 81.25 98 LEU A CA 1
ATOM 749 C C . LEU A 1 98 ? -8.954 1.313 11.039 1.00 81.25 98 LEU A C 1
ATOM 751 O O . LEU A 1 98 ? -9.175 0.827 12.148 1.00 81.25 98 LEU A O 1
ATOM 755 N N . LYS A 1 99 ? -8.955 2.637 10.849 1.00 81.25 99 LYS A N 1
ATOM 756 C CA . LYS A 1 99 ? -9.238 3.596 11.930 1.00 81.25 99 LYS A CA 1
ATOM 757 C C . LYS A 1 99 ? -10.663 3.451 12.460 1.00 81.25 99 LYS A C 1
ATOM 759 O O . LYS A 1 99 ? -10.871 3.500 13.672 1.00 81.25 99 LYS A O 1
ATOM 764 N N . GLN A 1 100 ? -11.630 3.266 11.565 1.00 83.12 100 GLN A N 1
ATOM 765 C CA . GLN A 1 100 ? -13.032 3.054 11.926 1.00 83.12 100 GLN A CA 1
ATOM 766 C C . GLN A 1 100 ? -13.223 1.715 12.645 1.00 83.12 100 GLN A C 1
ATOM 768 O O . GLN A 1 100 ? -13.832 1.684 13.713 1.00 83.12 100 GLN A O 1
ATOM 773 N N . GLN A 1 101 ? -12.610 0.640 12.140 1.00 83.69 101 GLN A N 1
ATOM 774 C CA . GLN A 1 101 ? -12.594 -0.666 12.800 1.00 83.69 101 GLN A CA 1
ATOM 775 C C . GLN A 1 101 ? -12.017 -0.564 14.219 1.00 83.69 101 GLN A C 1
ATOM 777 O O . GLN A 1 101 ? -12.606 -1.078 15.167 1.00 83.69 101 GLN A O 1
ATOM 782 N N . ALA A 1 102 ? -10.905 0.155 14.390 1.00 77.75 102 ALA A N 1
ATOM 783 C CA . ALA A 1 102 ? -10.283 0.386 15.691 1.00 77.75 102 ALA A CA 1
ATOM 784 C C . ALA A 1 102 ? -11.209 1.151 16.654 1.00 77.75 102 ALA A C 1
ATOM 786 O O . ALA A 1 102 ? -11.305 0.810 17.833 1.00 77.75 102 ALA A O 1
ATOM 787 N N . ALA A 1 103 ? -11.909 2.175 16.160 1.00 78.62 103 ALA A N 1
ATOM 788 C CA . ALA A 1 103 ? -12.827 2.979 16.960 1.00 78.62 103 ALA A CA 1
ATOM 789 C C . ALA A 1 103 ? -14.058 2.183 17.429 1.00 78.62 103 ALA A C 1
ATOM 791 O O . ALA A 1 103 ? -14.438 2.299 18.597 1.00 78.62 103 ALA A O 1
ATOM 792 N N . ILE A 1 104 ? -14.641 1.364 16.547 1.00 80.69 104 ILE A N 1
ATOM 793 C CA . ILE A 1 104 ? -15.770 0.477 16.873 1.00 80.69 104 ILE A CA 1
ATOM 794 C C . ILE A 1 104 ? -15.315 -0.605 17.853 1.00 80.69 104 ILE A C 1
ATOM 796 O O . ILE A 1 104 ? -15.958 -0.816 18.878 1.00 80.69 104 ILE A O 1
ATOM 800 N N . SER A 1 105 ? -14.153 -1.215 17.602 1.00 75.75 105 SER A N 1
ATOM 801 C CA . SER A 1 105 ? -13.570 -2.224 18.491 1.00 75.75 105 SER A CA 1
ATOM 802 C C . SER A 1 105 ? -13.313 -1.667 19.894 1.00 75.75 105 SER A C 1
ATOM 804 O O . SER A 1 105 ? -13.630 -2.330 20.877 1.00 75.75 105 SER A O 1
ATOM 806 N N . ALA A 1 106 ? -12.806 -0.430 20.025 1.00 73.19 106 ALA A N 1
ATOM 807 C CA . ALA A 1 106 ? -12.671 0.242 21.326 1.00 73.19 106 ALA A CA 1
ATOM 808 C C . ALA A 1 106 ? -14.017 0.456 22.031 1.00 73.19 106 ALA A C 1
ATOM 810 O O . ALA A 1 106 ? -14.087 0.327 23.251 1.00 73.19 106 ALA A O 1
ATOM 811 N N . TYR A 1 107 ? -15.060 0.820 21.283 1.00 79.62 107 TYR A N 1
ATOM 812 C CA . TYR A 1 107 ? -16.381 1.093 21.845 1.00 79.62 107 TYR A CA 1
ATOM 813 C C . TYR A 1 107 ? -17.023 -0.181 22.393 1.00 79.62 107 TYR A C 1
ATOM 815 O O . TYR A 1 107 ? -17.394 -0.219 23.565 1.00 79.62 107 TYR A O 1
ATOM 823 N N . ILE A 1 108 ? -17.068 -1.239 21.575 1.00 76.00 108 ILE A N 1
ATOM 824 C CA . ILE A 1 108 ? -17.557 -2.560 21.987 1.00 76.00 108 ILE A CA 1
ATOM 825 C C . ILE A 1 108 ? -16.735 -3.061 23.180 1.00 76.00 108 ILE A C 1
ATOM 827 O O . ILE A 1 108 ? -17.304 -3.433 24.204 1.00 76.00 108 ILE A O 1
ATOM 831 N N . SER A 1 109 ? -15.401 -2.966 23.095 1.00 72.88 109 SER A N 1
ATOM 832 C CA . SER A 1 109 ? -14.500 -3.394 24.173 1.00 72.88 109 SER A CA 1
ATOM 833 C C . SER A 1 109 ? -14.820 -2.746 25.515 1.00 72.88 109 SER A C 1
ATOM 835 O O . SER A 1 109 ? -14.765 -3.406 26.548 1.00 72.88 109 SER A O 1
ATOM 837 N N . TYR A 1 110 ? -15.147 -1.458 25.512 1.00 73.44 110 TYR A N 1
ATOM 838 C CA . TYR A 1 110 ? -15.376 -0.722 26.743 1.00 73.44 110 TYR A CA 1
ATOM 839 C C . TYR A 1 110 ? -16.815 -0.863 27.262 1.00 73.44 110 TYR A C 1
ATOM 841 O O . TYR A 1 110 ? -17.023 -1.313 28.388 1.00 73.44 110 TYR A O 1
ATOM 849 N N . PHE A 1 111 ? -17.818 -0.522 26.449 1.00 76.38 111 PHE A N 1
ATOM 850 C CA . PHE A 1 111 ? -19.216 -0.462 26.896 1.00 76.38 111 PHE A CA 1
ATOM 851 C C . PHE A 1 111 ? -19.883 -1.833 26.990 1.00 76.38 111 PHE A C 1
ATOM 853 O O . PHE A 1 111 ? -20.672 -2.073 27.899 1.00 76.38 111 PHE A O 1
ATOM 860 N N . TYR A 1 112 ? -19.539 -2.749 26.088 1.00 73.62 112 TYR A N 1
ATOM 861 C CA . TYR A 1 112 ? -20.173 -4.065 25.999 1.00 73.62 112 TYR A CA 1
ATOM 862 C C . TYR A 1 112 ? -19.364 -5.169 26.688 1.00 73.62 112 TYR A C 1
ATOM 864 O O . TYR A 1 112 ? -19.754 -6.332 26.642 1.00 73.62 112 TYR A O 1
ATOM 872 N N . TYR A 1 113 ? -18.268 -4.826 27.371 1.00 71.38 113 TYR A N 1
ATOM 873 C CA . TYR A 1 113 ? -17.479 -5.806 28.114 1.00 71.38 113 TYR A CA 1
ATOM 874 C C . TYR A 1 113 ? -16.905 -5.275 29.416 1.00 71.38 113 TYR A C 1
ATOM 876 O O . TYR A 1 113 ? -17.311 -5.782 30.458 1.00 71.38 113 TYR A O 1
ATOM 884 N N . GLU A 1 114 ? -16.024 -4.266 29.402 1.00 70.25 114 GLU A N 1
ATOM 885 C CA . GLU A 1 114 ? -15.427 -3.761 30.653 1.00 70.25 114 GLU A CA 1
ATOM 886 C C . GLU A 1 114 ? -16.511 -3.261 31.618 1.00 70.25 114 GLU A C 1
ATOM 888 O O . GLU A 1 114 ? -16.607 -3.749 32.742 1.00 70.25 114 GLU A O 1
ATOM 893 N N . LEU A 1 115 ? -17.428 -2.410 31.147 1.00 71.88 115 LEU A N 1
ATOM 894 C CA . LEU A 1 115 ? -18.545 -1.907 31.955 1.00 71.88 115 LEU A CA 1
ATOM 895 C C . LEU A 1 115 ? -19.518 -3.008 32.406 1.00 71.88 115 LEU A C 1
ATOM 897 O O . LEU A 1 115 ? -20.020 -2.957 33.528 1.00 71.88 115 LEU A O 1
ATOM 901 N N . ILE A 1 116 ? -19.783 -4.018 31.570 1.00 71.00 116 ILE A N 1
ATOM 902 C CA . ILE A 1 116 ? -20.639 -5.163 31.937 1.00 71.00 116 ILE A CA 1
ATOM 903 C C . ILE A 1 116 ? -19.981 -5.990 33.041 1.00 71.00 116 ILE A C 1
ATOM 905 O O . ILE A 1 116 ? -20.644 -6.390 34.002 1.00 71.00 116 ILE A O 1
ATOM 909 N N . LYS A 1 117 ? -18.680 -6.249 32.900 1.00 68.50 117 LYS A N 1
ATOM 910 C CA . LYS A 1 117 ? -17.874 -7.035 33.830 1.00 68.50 117 LYS A CA 1
ATOM 911 C C . LYS A 1 117 ? -17.734 -6.328 35.175 1.00 68.50 117 LYS A C 1
ATOM 913 O O . LYS A 1 117 ? -17.966 -6.961 36.204 1.00 68.50 117 LYS A O 1
ATOM 918 N N . GLU A 1 118 ? -17.394 -5.041 35.172 1.00 68.94 118 GLU A N 1
ATOM 919 C CA . GLU A 1 118 ? -17.260 -4.221 36.383 1.00 68.94 118 GLU A CA 1
ATOM 920 C C . GLU A 1 118 ? -18.597 -4.098 37.125 1.00 68.94 118 GLU A C 1
ATOM 922 O O . GLU A 1 118 ? -18.662 -4.367 38.326 1.00 68.94 118 GLU A O 1
ATOM 927 N N . ASN A 1 119 ? -19.689 -3.818 36.405 1.00 67.19 119 ASN A N 1
ATOM 928 C CA . ASN A 1 119 ? -21.024 -3.668 36.994 1.00 67.19 119 ASN A CA 1
ATOM 929 C C . ASN A 1 119 ? -21.779 -4.998 37.195 1.00 67.19 119 ASN A C 1
ATOM 931 O O . ASN A 1 119 ? -22.936 -4.992 37.620 1.00 67.19 119 ASN A O 1
ATOM 935 N N . LYS A 1 120 ? -21.146 -6.146 36.903 1.00 62.38 120 LYS A N 1
ATOM 936 C CA . LYS A 1 120 ? -21.720 -7.505 37.003 1.00 62.38 120 LYS A CA 1
ATOM 937 C C . LYS A 1 120 ? -23.104 -7.635 36.351 1.00 62.38 120 LYS A C 1
ATOM 939 O O . LYS A 1 120 ? -23.994 -8.315 36.873 1.00 62.38 120 LYS A O 1
ATOM 944 N N . ILE A 1 121 ? -23.302 -6.976 35.214 1.00 64.00 121 ILE A N 1
ATOM 945 C CA . ILE A 1 121 ? -24.583 -6.980 34.505 1.00 64.00 121 ILE A CA 1
ATOM 946 C C . ILE A 1 121 ? -24.742 -8.337 33.809 1.00 64.00 121 ILE A C 1
ATOM 948 O O . ILE A 1 121 ? -23.879 -8.759 33.042 1.00 64.00 121 ILE A O 1
ATOM 952 N N . LYS A 1 122 ? -25.849 -9.046 34.066 1.00 56.28 122 LYS A N 1
ATOM 953 C CA . LYS A 1 122 ? -26.178 -10.269 33.318 1.00 56.28 122 LYS A CA 1
ATOM 954 C C . LYS A 1 122 ? -26.547 -9.881 31.886 1.00 56.28 122 LYS A C 1
ATOM 956 O O . LYS A 1 122 ? -27.575 -9.247 31.679 1.00 56.28 122 LYS A O 1
ATOM 961 N N . SER A 1 123 ? -25.721 -10.279 30.925 1.00 59.91 123 SER A N 1
ATOM 962 C CA . SER A 1 123 ? -25.956 -10.082 29.494 1.00 59.91 123 SER A CA 1
ATOM 963 C C . SER A 1 123 ? -25.845 -11.415 28.758 1.00 59.91 123 SER A C 1
ATOM 965 O O . SER A 1 123 ? -24.906 -12.176 28.990 1.00 59.91 123 SER A O 1
ATOM 967 N N . SER A 1 124 ? -26.800 -11.700 27.873 1.00 54.97 124 SER A N 1
ATOM 968 C CA . SER A 1 124 ? -26.786 -12.843 26.944 1.00 54.97 124 SER A CA 1
ATOM 969 C C . SER A 1 124 ? -25.884 -12.612 25.721 1.00 54.97 124 SER A C 1
ATOM 971 O O . SER A 1 124 ? -25.734 -13.507 24.895 1.00 54.97 124 SER A O 1
ATOM 973 N N . ILE A 1 125 ? -25.295 -11.419 25.599 1.00 54.91 125 ILE A N 1
ATOM 974 C CA . ILE A 1 125 ? -24.645 -10.896 24.384 1.00 54.91 125 ILE A CA 1
ATOM 975 C C . ILE A 1 125 ? -23.116 -10.961 24.484 1.00 54.91 125 ILE A C 1
ATOM 977 O O . ILE A 1 125 ? -22.398 -10.465 23.623 1.00 54.91 125 ILE A O 1
ATOM 981 N N . ILE A 1 126 ? -22.583 -11.561 25.547 1.00 53.16 126 ILE A N 1
ATOM 982 C CA . ILE A 1 126 ? -21.137 -11.673 25.735 1.00 53.16 126 ILE A CA 1
ATOM 983 C C . ILE A 1 126 ? -20.619 -12.747 24.775 1.00 53.16 126 ILE A C 1
ATOM 985 O O . ILE A 1 126 ? -20.522 -13.921 25.132 1.00 53.16 126 ILE A O 1
ATOM 989 N N . TYR A 1 127 ? -20.306 -12.356 23.541 1.00 53.06 127 TYR A N 1
ATOM 990 C CA . TYR A 1 127 ? -19.668 -13.235 22.574 1.00 53.06 127 TYR A CA 1
ATOM 991 C C . TYR A 1 127 ? -18.144 -13.080 22.642 1.00 53.06 127 TYR A C 1
ATOM 993 O O . TYR A 1 127 ? -17.613 -12.017 22.323 1.00 53.06 127 TYR A O 1
ATOM 1001 N N . PRO A 1 128 ? -17.401 -14.141 23.010 1.00 49.78 128 PRO A N 1
ATOM 1002 C CA . PRO A 1 128 ? -15.949 -14.073 23.134 1.00 49.78 128 PRO A CA 1
ATOM 1003 C C . PRO A 1 128 ? -15.231 -13.823 21.804 1.00 49.78 128 PRO A C 1
ATOM 1005 O O . PRO A 1 128 ? -14.107 -13.341 21.825 1.00 49.78 128 PRO A O 1
ATOM 1008 N N . TRP A 1 129 ? -15.825 -14.144 20.643 1.00 48.00 129 TRP A N 1
ATOM 1009 C CA . TRP A 1 129 ? -15.069 -14.159 19.379 1.00 48.00 129 TRP A CA 1
ATOM 1010 C C . TRP A 1 129 ? -14.580 -12.764 18.948 1.00 48.00 129 TRP A C 1
ATOM 1012 O O . TRP A 1 129 ? -13.571 -12.676 18.254 1.00 48.00 129 TRP A O 1
ATOM 1022 N N . GLU A 1 130 ? -15.229 -11.673 19.372 1.00 47.66 130 GLU A N 1
ATOM 1023 C CA . GLU A 1 130 ? -14.763 -10.299 19.094 1.00 47.66 130 GLU A CA 1
ATOM 1024 C C . GLU A 1 130 ? -13.444 -9.972 19.820 1.00 47.66 130 GLU A C 1
ATOM 1026 O O . GLU A 1 130 ? -12.714 -9.067 19.417 1.00 47.66 130 GLU A O 1
ATOM 1031 N N . TYR A 1 131 ? -13.090 -10.789 20.816 1.00 47.09 131 TYR A N 1
ATOM 1032 C CA . TYR A 1 131 ? -11.813 -10.800 21.533 1.00 47.09 131 TYR A CA 1
ATOM 1033 C C . TYR A 1 131 ? -10.866 -11.916 21.062 1.00 47.09 131 TYR A C 1
ATOM 1035 O O . TYR A 1 131 ? -9.722 -11.974 21.506 1.00 47.09 131 TYR A O 1
ATOM 1043 N N . VAL A 1 132 ? -11.307 -12.818 20.181 1.00 38.78 132 VAL A N 1
ATOM 1044 C CA . VAL A 1 132 ? -10.557 -14.014 19.748 1.00 38.78 13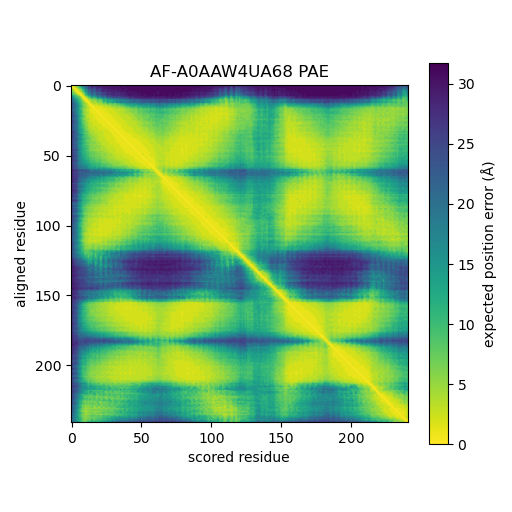2 VAL A CA 1
ATOM 1045 C C . VAL A 1 132 ? -10.326 -13.970 18.238 1.00 38.78 132 VAL A C 1
ATOM 1047 O O . VAL A 1 132 ? -10.494 -14.950 17.524 1.00 38.78 132 VAL A O 1
ATOM 1050 N N . SER A 1 133 ? -9.884 -12.829 17.718 1.00 38.62 133 SER A N 1
ATOM 1051 C CA . SER A 1 133 ? -8.785 -12.947 16.766 1.00 38.62 133 SER A CA 1
ATOM 1052 C C . SER A 1 133 ? -7.534 -12.793 17.619 1.00 38.62 133 SER A C 1
ATOM 1054 O O . SER A 1 133 ? -7.338 -11.754 18.252 1.00 38.62 133 SER A O 1
ATOM 1056 N N . GLU A 1 134 ? -6.724 -13.845 17.732 1.00 40.97 134 GLU A N 1
ATOM 1057 C CA . GLU A 1 134 ? -5.441 -13.772 18.448 1.00 40.97 134 GLU A CA 1
ATOM 1058 C C . GLU A 1 134 ? -4.628 -12.555 17.974 1.00 40.97 134 GLU A C 1
ATOM 1060 O O . GLU A 1 134 ? -4.021 -11.870 18.789 1.00 40.97 134 GLU A O 1
ATOM 1065 N N . LEU A 1 135 ? -4.763 -12.189 16.692 1.00 38.69 135 LEU A N 1
ATOM 1066 C CA . LEU A 1 135 ? -4.212 -10.975 16.090 1.00 38.69 135 LEU A CA 1
ATOM 1067 C C . LEU A 1 135 ? -4.627 -9.678 16.804 1.00 38.69 135 LEU A C 1
ATOM 1069 O O . LEU A 1 135 ? -3.774 -8.849 17.109 1.00 38.69 135 LEU A O 1
ATOM 1073 N N . THR A 1 136 ? -5.920 -9.467 17.064 1.00 41.53 136 THR A N 1
ATOM 1074 C CA . THR A 1 136 ? -6.398 -8.260 17.756 1.00 41.53 136 THR A CA 1
ATOM 1075 C C . THR A 1 136 ? -6.055 -8.315 19.234 1.00 41.53 136 THR A C 1
ATOM 1077 O O . THR A 1 136 ? -5.548 -7.331 19.765 1.00 41.53 136 THR A O 1
ATOM 1080 N N . ASN A 1 137 ? -6.230 -9.460 19.897 1.00 41.41 137 ASN A N 1
ATOM 1081 C CA . ASN A 1 137 ? -5.921 -9.611 21.324 1.00 41.41 137 ASN A CA 1
ATOM 1082 C C . ASN A 1 137 ? -4.417 -9.457 21.634 1.00 41.41 137 ASN A C 1
ATOM 1084 O O . ASN A 1 137 ? -4.039 -8.969 22.700 1.00 41.41 137 ASN A O 1
ATOM 1088 N N . GLU A 1 138 ? -3.537 -9.774 20.684 1.00 44.03 138 GLU A N 1
ATOM 1089 C CA . GLU A 1 138 ? -2.101 -9.486 20.771 1.00 44.03 138 GLU A CA 1
ATOM 1090 C C . GLU A 1 138 ? -1.758 -8.005 20.552 1.00 44.03 138 GLU A C 1
ATOM 1092 O O . GLU A 1 138 ? -0.842 -7.508 21.217 1.00 44.03 138 GLU A O 1
ATOM 1097 N N . ILE A 1 139 ? -2.525 -7.268 19.727 1.00 44.66 139 ILE A N 1
ATOM 1098 C CA . ILE A 1 139 ? -2.480 -5.790 19.701 1.00 44.66 139 ILE A CA 1
ATOM 1099 C C . ILE A 1 139 ? -2.838 -5.232 21.089 1.00 44.66 139 ILE A C 1
ATOM 1101 O O . ILE A 1 139 ? -2.200 -4.283 21.551 1.00 44.66 139 ILE A O 1
ATOM 1105 N N . TYR A 1 140 ? -3.814 -5.837 21.775 1.00 44.00 140 TYR A N 1
ATOM 1106 C CA . TYR A 1 140 ? -4.281 -5.417 23.101 1.00 44.00 140 TYR A CA 1
ATOM 1107 C C . TYR A 1 140 ? -3.300 -5.750 24.241 1.00 44.00 140 TYR A C 1
ATOM 1109 O O . TYR A 1 140 ? -3.134 -4.942 25.153 1.00 44.00 140 TYR A O 1
ATOM 1117 N N . ASN A 1 141 ? -2.615 -6.900 24.200 1.00 44.22 141 ASN A N 1
ATOM 1118 C CA . ASN A 1 141 ? -1.817 -7.387 25.336 1.00 44.22 141 ASN A CA 1
ATOM 1119 C C . ASN A 1 141 ? -0.361 -6.901 25.392 1.00 44.22 141 ASN A C 1
ATOM 1121 O O . ASN A 1 141 ? 0.367 -7.285 26.309 1.00 44.22 141 ASN A O 1
ATOM 1125 N N . ASN A 1 142 ? 0.086 -6.072 24.442 1.00 44.94 142 ASN A N 1
ATOM 1126 C CA . ASN A 1 142 ? 1.399 -5.408 24.455 1.00 44.94 142 ASN A CA 1
ATOM 1127 C C . ASN A 1 142 ? 2.586 -6.355 24.769 1.00 44.94 142 ASN A C 1
ATOM 1129 O O . ASN A 1 142 ? 3.629 -5.944 25.290 1.00 44.94 142 ASN A O 1
ATOM 1133 N N . LYS A 1 143 ? 2.445 -7.655 24.470 1.00 43.84 143 LYS A N 1
ATOM 1134 C CA . LYS A 1 143 ? 3.534 -8.616 24.613 1.00 43.84 143 LYS A CA 1
ATOM 1135 C C . LYS A 1 143 ? 4.510 -8.306 23.486 1.00 43.84 143 LYS A C 1
ATOM 1137 O O . LYS A 1 143 ? 4.221 -8.557 22.321 1.00 43.84 143 LYS A O 1
ATOM 1142 N N . LYS A 1 144 ? 5.691 -7.783 23.845 1.00 47.78 144 LYS A N 1
ATOM 1143 C CA . LYS A 1 144 ? 6.813 -7.420 22.946 1.00 47.78 144 LYS A CA 1
ATOM 1144 C C . LYS A 1 144 ? 7.129 -8.452 21.846 1.00 47.78 144 LYS A C 1
ATOM 1146 O O . LYS A 1 144 ? 7.767 -8.098 20.862 1.00 47.78 144 LYS A O 1
ATOM 1151 N N . LYS A 1 145 ? 6.692 -9.704 22.016 1.00 44.03 145 LYS A N 1
ATOM 1152 C CA . LYS A 1 145 ? 7.002 -10.865 21.179 1.00 44.03 145 LYS A CA 1
ATOM 1153 C C . LYS A 1 145 ? 6.478 -10.779 19.733 1.00 44.03 145 LYS A C 1
ATOM 1155 O O . LYS A 1 145 ? 7.113 -11.370 18.872 1.00 44.03 145 LYS A O 1
ATOM 1160 N N . TYR A 1 146 ? 5.425 -10.000 19.441 1.00 49.62 146 TYR A N 1
ATOM 1161 C CA . TYR A 1 146 ? 4.804 -9.962 18.096 1.00 49.62 146 TYR A CA 1
ATOM 1162 C C . TYR A 1 146 ? 4.727 -8.579 17.431 1.00 49.62 146 TYR A C 1
ATOM 1164 O O . TYR A 1 146 ? 4.004 -8.391 16.454 1.00 49.62 146 TYR A O 1
ATOM 1172 N N . LYS A 1 147 ? 5.532 -7.606 17.884 1.00 55.31 147 LYS A N 1
ATOM 1173 C CA . LYS A 1 147 ? 5.578 -6.259 17.277 1.00 55.31 147 LYS A CA 1
ATOM 1174 C C . LYS A 1 147 ? 5.874 -6.295 15.767 1.00 55.31 147 LYS A C 1
ATOM 1176 O O . LYS A 1 147 ? 5.340 -5.471 15.037 1.00 55.31 147 LYS A O 1
ATOM 1181 N N . SER A 1 148 ? 6.682 -7.258 15.312 1.00 54.25 148 SER A N 1
ATOM 1182 C CA . SER A 1 148 ? 7.016 -7.458 13.892 1.00 54.25 148 SER A CA 1
ATOM 1183 C C . SER A 1 148 ? 5.836 -7.988 13.065 1.00 54.25 148 SER A C 1
ATOM 1185 O O . SER A 1 148 ? 5.603 -7.494 11.965 1.00 54.25 148 SER A O 1
ATOM 1187 N N . VAL A 1 149 ? 5.051 -8.929 13.597 1.00 52.41 149 VAL A N 1
ATOM 1188 C CA . VAL A 1 149 ? 3.871 -9.473 12.901 1.00 52.41 149 VAL A CA 1
ATOM 1189 C C . VAL A 1 149 ? 2.788 -8.400 12.783 1.00 52.41 149 VAL A C 1
ATOM 1191 O O . VAL A 1 149 ? 2.235 -8.195 11.709 1.00 52.41 149 VAL A O 1
ATOM 1194 N N . LEU A 1 150 ? 2.579 -7.613 13.843 1.00 55.50 150 LEU A N 1
ATOM 1195 C CA . LEU A 1 150 ? 1.665 -6.466 13.842 1.00 55.50 150 LEU A CA 1
ATOM 1196 C C . LEU A 1 150 ? 2.004 -5.408 12.785 1.00 55.50 150 LEU A C 1
ATOM 1198 O O . LEU A 1 150 ? 1.108 -4.774 12.236 1.00 55.50 150 LEU A O 1
ATOM 1202 N N . THR A 1 151 ? 3.296 -5.190 12.521 1.00 58.25 151 THR A N 1
ATOM 1203 C CA . THR A 1 151 ? 3.743 -4.255 11.478 1.00 58.25 151 THR A CA 1
ATOM 1204 C C . THR A 1 151 ? 3.554 -4.790 10.060 1.00 58.25 151 THR A C 1
ATOM 1206 O O . THR A 1 151 ? 3.605 -3.999 9.123 1.00 58.25 151 THR A O 1
ATOM 1209 N N . MET A 1 152 ? 3.333 -6.099 9.898 1.00 55.81 152 MET A N 1
ATOM 1210 C CA . MET A 1 152 ? 3.109 -6.744 8.599 1.00 55.81 152 MET A CA 1
ATOM 1211 C C . MET A 1 152 ? 1.627 -6.846 8.220 1.00 55.81 152 MET A C 1
ATOM 1213 O O . MET A 1 152 ? 1.321 -7.072 7.051 1.00 55.81 152 MET A O 1
ATOM 1217 N N . ILE A 1 153 ? 0.696 -6.653 9.157 1.00 60.69 153 ILE A N 1
ATOM 1218 C CA . ILE A 1 153 ? -0.734 -6.646 8.829 1.00 60.69 153 ILE A CA 1
ATOM 1219 C C . ILE A 1 153 ? -1.038 -5.389 7.992 1.00 60.69 153 ILE A C 1
ATOM 1221 O O . ILE A 1 153 ? -0.645 -4.280 8.363 1.00 60.69 153 ILE A O 1
ATOM 1225 N N . ASN A 1 154 ? -1.740 -5.570 6.868 1.00 68.50 154 ASN A N 1
ATOM 1226 C CA . ASN A 1 154 ? -2.045 -4.534 5.874 1.00 68.50 154 ASN A CA 1
ATOM 1227 C C . ASN A 1 154 ? -0.795 -3.950 5.158 1.00 68.50 154 ASN A C 1
ATOM 1229 O O . ASN A 1 154 ? -0.751 -2.773 4.771 1.00 68.50 154 ASN A O 1
ATOM 1233 N N . SER A 1 155 ? 0.273 -4.751 5.036 1.00 77.94 155 SER A N 1
ATOM 1234 C CA . SER A 1 155 ? 1.530 -4.370 4.367 1.00 77.94 155 SER A CA 1
ATOM 1235 C C . SER A 1 155 ? 1.546 -4.662 2.861 1.00 77.94 155 SER A C 1
ATOM 1237 O O . SER A 1 155 ? 2.556 -4.423 2.201 1.00 77.94 155 SER A O 1
ATOM 1239 N N . GLU A 1 156 ? 0.431 -5.103 2.282 1.00 84.94 156 GLU A N 1
ATOM 1240 C CA . GLU A 1 156 ? 0.331 -5.464 0.865 1.00 84.94 156 GLU A CA 1
ATOM 1241 C C . GLU A 1 156 ? 0.669 -4.261 -0.023 1.00 84.94 156 GLU A C 1
ATOM 1243 O O . GLU A 1 156 ? 1.446 -4.388 -0.960 1.00 84.94 156 GLU A O 1
ATOM 1248 N N . TYR A 1 157 ? 0.174 -3.065 0.309 1.00 89.75 157 TYR A N 1
ATOM 1249 C CA . TYR A 1 157 ? 0.443 -1.838 -0.453 1.00 89.75 157 TYR A CA 1
ATOM 1250 C C . TYR A 1 157 ? 1.935 -1.468 -0.519 1.00 89.75 157 TYR A C 1
ATOM 1252 O O . TYR A 1 157 ? 2.448 -1.300 -1.628 1.00 89.75 157 TYR A O 1
ATOM 1260 N N . PRO A 1 158 ? 2.670 -1.335 0.608 1.00 89.50 158 PRO A N 1
ATOM 1261 C CA . PRO A 1 158 ? 4.103 -1.069 0.544 1.00 89.50 158 PRO A CA 1
ATOM 1262 C C . PRO A 1 158 ? 4.900 -2.231 -0.066 1.00 89.50 158 PRO A C 1
ATOM 1264 O O . PRO A 1 158 ? 5.887 -1.960 -0.743 1.00 89.50 158 PRO A O 1
ATOM 1267 N N . ILE A 1 159 ? 4.482 -3.493 0.101 1.00 90.25 159 ILE A N 1
ATOM 1268 C CA . ILE A 1 159 ? 5.134 -4.642 -0.556 1.00 90.25 159 ILE A CA 1
ATOM 1269 C C . ILE A 1 159 ? 4.979 -4.556 -2.079 1.00 90.25 159 ILE A C 1
ATOM 1271 O O . ILE A 1 159 ? 5.970 -4.654 -2.797 1.00 90.25 159 ILE A O 1
ATOM 1275 N N . LEU A 1 160 ? 3.765 -4.317 -2.580 1.00 93.00 160 LEU A N 1
ATOM 1276 C CA . LEU A 1 160 ? 3.507 -4.116 -4.009 1.00 93.00 160 LEU A CA 1
ATOM 1277 C C . LEU A 1 160 ? 4.305 -2.924 -4.556 1.00 93.00 160 LEU A C 1
ATOM 1279 O O . LEU A 1 160 ? 4.869 -3.004 -5.646 1.00 93.00 160 LEU A O 1
ATOM 1283 N N . GLY A 1 161 ? 4.406 -1.838 -3.787 1.00 92.62 161 GLY A N 1
ATOM 1284 C CA . GLY A 1 161 ? 5.248 -0.697 -4.141 1.00 92.62 161 GLY A CA 1
ATOM 1285 C C . GLY A 1 161 ? 6.734 -1.063 -4.241 1.00 92.62 161 GLY A C 1
ATOM 1286 O O . GLY A 1 161 ? 7.381 -0.708 -5.221 1.00 92.62 161 GLY A O 1
ATOM 1287 N N . LEU A 1 162 ? 7.267 -1.824 -3.280 1.00 93.25 162 LEU A N 1
ATOM 1288 C CA . LEU A 1 162 ? 8.660 -2.290 -3.291 1.00 93.25 162 LEU A CA 1
ATOM 1289 C C . LEU A 1 162 ? 8.962 -3.207 -4.478 1.00 93.25 162 LEU A C 1
ATOM 1291 O O . LEU A 1 162 ? 9.989 -3.040 -5.129 1.00 93.25 162 LEU A O 1
ATOM 1295 N N . VAL A 1 163 ? 8.076 -4.157 -4.778 1.00 93.88 163 VAL A N 1
ATOM 1296 C CA . VAL A 1 163 ? 8.250 -5.052 -5.933 1.00 93.88 163 VAL A CA 1
ATOM 1297 C C . VAL A 1 163 ? 8.197 -4.262 -7.242 1.00 93.88 163 VAL A C 1
ATOM 1299 O O . VAL A 1 163 ? 9.013 -4.497 -8.129 1.00 93.88 163 VAL A O 1
ATOM 1302 N N . SER A 1 164 ? 7.303 -3.275 -7.341 1.00 94.56 164 SER A N 1
ATOM 1303 C CA . SER A 1 164 ? 7.241 -2.382 -8.504 1.00 94.56 164 SER A CA 1
ATOM 1304 C C . SER A 1 164 ? 8.535 -1.579 -8.676 1.00 94.56 164 SER A C 1
ATOM 1306 O O . SER A 1 164 ? 9.055 -1.531 -9.782 1.00 94.56 164 SER A O 1
ATOM 1308 N N . LEU A 1 165 ? 9.107 -1.039 -7.591 1.00 94.19 165 LEU A N 1
ATOM 1309 C CA . LEU A 1 165 ? 10.407 -0.355 -7.622 1.00 94.19 165 LEU A CA 1
ATOM 1310 C C . LEU A 1 165 ? 11.533 -1.290 -8.089 1.00 94.19 165 LEU A C 1
ATOM 1312 O O . LEU A 1 165 ? 12.393 -0.877 -8.861 1.00 94.19 165 LEU A O 1
ATOM 1316 N N . ILE A 1 166 ? 11.537 -2.556 -7.656 1.00 93.94 166 ILE A N 1
ATOM 1317 C CA . ILE A 1 166 ? 12.515 -3.546 -8.135 1.00 93.94 166 ILE A CA 1
ATOM 1318 C C . ILE A 1 166 ? 12.381 -3.735 -9.649 1.00 93.94 166 ILE A C 1
ATOM 1320 O O . ILE A 1 166 ? 13.395 -3.709 -10.345 1.00 93.94 166 ILE A O 1
ATOM 1324 N N . PHE A 1 167 ? 11.159 -3.877 -10.171 1.00 93.31 167 PHE A N 1
ATOM 1325 C CA . PHE A 1 167 ? 10.950 -3.946 -11.618 1.00 93.31 167 PHE A CA 1
ATOM 1326 C C . PHE A 1 167 ? 11.419 -2.670 -12.320 1.00 93.31 167 PHE A C 1
ATOM 1328 O O . PHE A 1 167 ? 12.185 -2.771 -13.276 1.00 93.31 167 PHE A O 1
ATOM 1335 N N . THR A 1 168 ? 11.068 -1.486 -11.810 1.00 93.06 168 THR A N 1
ATOM 1336 C CA . THR A 1 168 ? 11.546 -0.205 -12.347 1.00 93.06 168 THR A CA 1
ATOM 1337 C C . THR A 1 168 ? 13.075 -0.167 -12.424 1.00 93.06 168 THR A C 1
ATOM 1339 O O . THR A 1 168 ? 13.621 0.200 -13.463 1.00 93.06 168 THR A O 1
ATOM 1342 N N . LEU A 1 169 ? 13.786 -0.596 -11.376 1.00 91.75 169 LEU A N 1
ATOM 1343 C CA . LEU A 1 169 ? 15.253 -0.625 -11.347 1.00 91.75 169 LEU A CA 1
ATOM 1344 C C . LEU A 1 169 ? 15.843 -1.612 -12.362 1.00 91.75 169 LEU A C 1
ATOM 1346 O O . LEU A 1 169 ? 16.789 -1.263 -13.069 1.00 91.75 169 LEU A O 1
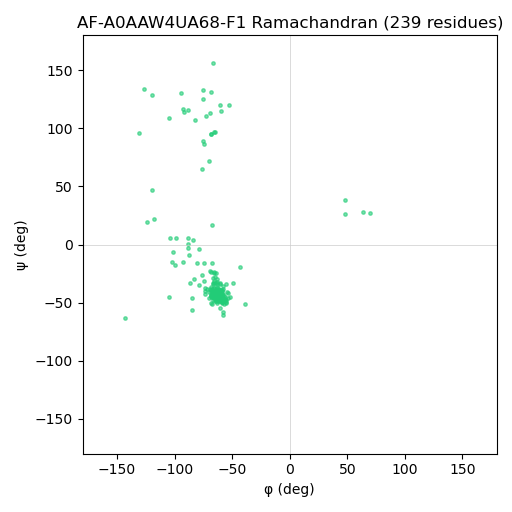ATOM 1350 N N . VAL A 1 170 ? 15.284 -2.822 -12.456 1.00 91.69 170 VAL A N 1
ATOM 1351 C CA . VAL A 1 170 ? 15.740 -3.849 -13.407 1.00 91.69 170 VAL A CA 1
ATOM 1352 C C . VAL A 1 170 ? 15.545 -3.380 -14.848 1.00 91.69 170 VAL A C 1
ATOM 1354 O O . VAL A 1 170 ? 16.485 -3.455 -15.639 1.00 91.69 170 VAL A O 1
ATOM 1357 N N . LEU A 1 171 ? 14.367 -2.846 -15.185 1.00 90.31 171 LEU A N 1
ATOM 1358 C CA . LEU A 1 171 ? 14.104 -2.330 -16.528 1.00 90.31 171 LEU A CA 1
ATOM 1359 C C . LEU A 1 171 ? 14.925 -1.079 -16.829 1.00 90.31 171 LEU A C 1
ATOM 1361 O O . LEU A 1 171 ? 15.443 -0.946 -17.930 1.00 90.31 171 LEU A O 1
ATOM 1365 N N . THR A 1 172 ? 15.111 -0.185 -15.857 1.00 89.56 172 THR A N 1
ATOM 1366 C CA . THR A 1 172 ? 15.983 0.988 -16.025 1.00 89.56 172 THR A CA 1
ATOM 1367 C C . THR A 1 172 ? 17.408 0.564 -16.359 1.00 89.56 172 THR A C 1
ATOM 1369 O O . THR A 1 172 ? 18.023 1.143 -17.253 1.00 89.56 172 THR A O 1
ATOM 1372 N N . PHE A 1 173 ? 17.932 -0.456 -15.675 1.00 88.94 173 PHE A N 1
ATOM 1373 C CA . PHE A 1 173 ? 19.259 -0.992 -15.955 1.00 88.94 173 PHE A CA 1
ATOM 1374 C C . PHE A 1 173 ? 19.338 -1.635 -17.346 1.00 88.94 173 PHE A C 1
ATOM 1376 O O . PHE A 1 173 ? 20.252 -1.320 -18.106 1.00 88.94 173 PHE A O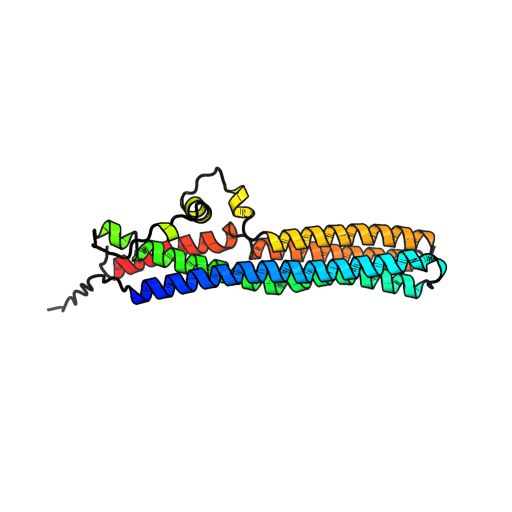 1
ATOM 1383 N N . ALA A 1 174 ? 18.362 -2.471 -17.711 1.00 87.69 174 ALA A N 1
ATOM 1384 C CA . ALA A 1 174 ? 18.299 -3.085 -19.039 1.00 87.69 174 ALA A CA 1
ATOM 1385 C C . ALA A 1 174 ? 18.235 -2.025 -20.154 1.00 87.69 174 ALA A C 1
ATOM 1387 O O . ALA A 1 174 ? 19.016 -2.066 -21.105 1.00 87.69 174 ALA A O 1
ATOM 1388 N N . ASN A 1 175 ? 17.373 -1.022 -19.985 1.00 86.75 175 ASN A N 1
ATOM 1389 C CA . ASN A 1 175 ? 17.204 0.081 -20.925 1.00 86.75 175 ASN A CA 1
ATOM 1390 C C . ASN A 1 175 ? 18.441 0.982 -20.991 1.00 86.75 175 ASN A C 1
ATOM 1392 O O . ASN A 1 175 ? 18.780 1.479 -22.063 1.00 86.75 175 ASN A O 1
ATOM 1396 N N . TYR A 1 176 ? 19.169 1.152 -19.886 1.00 85.06 176 TYR A N 1
ATOM 1397 C CA . TYR A 1 176 ? 20.459 1.837 -19.892 1.00 85.06 176 TYR A CA 1
ATOM 1398 C C . TYR A 1 176 ? 21.504 1.084 -20.726 1.00 85.06 176 TYR A C 1
ATOM 1400 O O . TYR A 1 176 ? 22.138 1.701 -21.583 1.00 85.06 176 TYR A O 1
ATOM 1408 N N . CYS A 1 177 ? 21.658 -0.231 -20.525 1.00 82.00 177 CYS A N 1
ATOM 1409 C CA . CYS A 1 177 ? 22.559 -1.056 -21.336 1.00 82.00 177 CYS A CA 1
ATOM 1410 C C . CYS A 1 177 ? 22.204 -0.961 -22.825 1.00 82.00 177 CYS A C 1
ATOM 1412 O O . CYS A 1 177 ? 23.082 -0.739 -23.657 1.00 82.00 177 CYS A O 1
ATOM 1414 N N . PHE A 1 178 ? 20.911 -1.032 -23.140 1.00 77.94 178 PHE A N 1
ATOM 1415 C CA . PHE A 1 178 ? 20.418 -0.934 -24.507 1.00 77.94 178 PHE A CA 1
ATOM 1416 C C . PHE A 1 178 ? 20.728 0.422 -25.163 1.00 77.94 178 PHE A C 1
ATOM 1418 O O . PHE A 1 178 ? 21.240 0.474 -26.284 1.00 77.94 178 PHE A O 1
ATOM 1425 N N . ILE A 1 179 ? 20.442 1.528 -24.468 1.00 77.06 179 ILE A N 1
ATOM 1426 C CA . ILE A 1 179 ? 20.703 2.883 -24.974 1.00 77.06 179 ILE A CA 1
ATOM 1427 C C . ILE A 1 179 ? 22.207 3.105 -25.147 1.00 77.06 179 ILE A C 1
ATOM 1429 O O . ILE A 1 179 ? 22.612 3.671 -26.158 1.00 77.06 179 ILE A O 1
ATOM 1433 N N . PHE A 1 180 ? 23.032 2.633 -24.211 1.00 74.44 180 PHE A N 1
ATOM 1434 C CA . PHE A 1 180 ? 24.485 2.782 -24.285 1.00 74.44 180 PHE A CA 1
ATOM 1435 C C . PHE A 1 180 ? 25.092 2.055 -25.495 1.00 74.44 180 PHE A C 1
ATOM 1437 O O . PHE A 1 180 ? 25.978 2.599 -26.158 1.00 74.44 180 PHE A O 1
ATOM 1444 N N . GLU A 1 181 ? 24.609 0.851 -25.812 1.00 71.19 181 GLU A N 1
ATOM 1445 C CA . GLU A 1 181 ? 25.066 0.097 -26.986 1.00 71.19 181 GLU A CA 1
ATOM 1446 C C . GLU A 1 181 ? 24.531 0.679 -28.304 1.00 71.19 181 G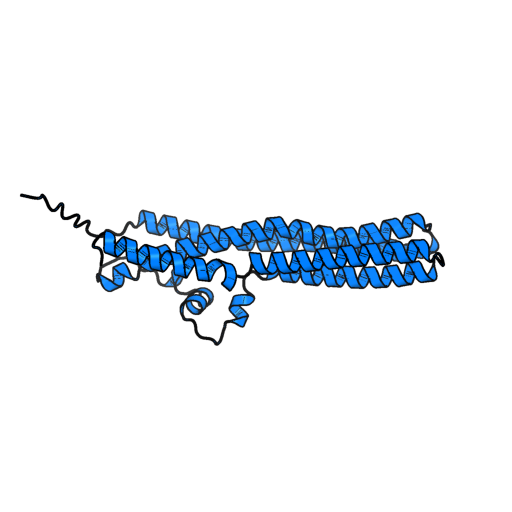LU A C 1
ATOM 1448 O O . GLU A 1 181 ? 25.279 0.785 -29.280 1.00 71.19 181 GLU A O 1
ATOM 1453 N N . SER A 1 182 ? 23.266 1.111 -28.331 1.00 66.19 182 SER A N 1
ATOM 1454 C CA . SER A 1 182 ? 22.571 1.533 -29.560 1.00 66.19 182 SER A CA 1
ATOM 1455 C C . SER A 1 182 ? 22.794 3.003 -29.927 1.00 66.19 182 SER A C 1
ATOM 1457 O O . SER A 1 182 ? 22.835 3.369 -31.105 1.00 66.19 182 SER A O 1
ATOM 1459 N N . HIS A 1 183 ? 22.943 3.873 -28.929 1.00 65.12 183 HIS A N 1
ATOM 1460 C CA . HIS A 1 183 ? 23.027 5.319 -29.089 1.00 65.12 183 HIS A CA 1
ATOM 1461 C C . HIS A 1 183 ? 24.221 5.857 -28.309 1.00 65.12 183 HIS A C 1
ATOM 1463 O O . HIS A 1 183 ? 24.134 6.203 -27.138 1.00 65.12 183 HIS A O 1
ATOM 1469 N N . LYS A 1 184 ? 25.346 6.043 -29.005 1.00 64.69 184 LYS A N 1
ATOM 1470 C CA . LYS A 1 184 ? 26.538 6.733 -28.473 1.00 64.69 184 LYS A CA 1
ATOM 1471 C C . LYS A 1 184 ? 26.317 8.240 -28.229 1.00 64.69 184 LYS A C 1
ATOM 1473 O O . LYS A 1 184 ? 27.282 8.993 -28.112 1.00 64.69 184 LYS A O 1
ATOM 1478 N N . ASP A 1 185 ? 25.063 8.693 -28.186 1.00 71.19 185 ASP A N 1
ATOM 1479 C CA . ASP A 1 185 ? 24.696 10.067 -27.868 1.00 71.19 185 ASP A CA 1
ATOM 1480 C C . ASP A 1 185 ? 24.668 10.249 -26.345 1.00 71.19 185 ASP A C 1
ATOM 1482 O O . ASP A 1 185 ? 23.779 9.776 -25.624 1.00 71.19 185 ASP A O 1
ATOM 1486 N N . VAL A 1 186 ? 25.683 10.957 -25.857 1.00 76.25 186 VAL A N 1
ATOM 1487 C CA . VAL A 1 186 ? 25.876 11.245 -24.435 1.00 76.25 186 VAL A CA 1
ATOM 1488 C C . VAL A 1 186 ? 24.732 12.101 -23.879 1.00 76.25 186 VAL A C 1
ATOM 1490 O O . VAL A 1 186 ? 24.356 11.934 -22.716 1.00 76.25 186 VAL A O 1
ATOM 1493 N N . GLY A 1 187 ? 24.138 12.985 -24.687 1.00 78.25 187 GLY A N 1
ATOM 1494 C CA . GLY A 1 187 ? 23.073 13.890 -24.256 1.00 78.25 187 GLY A CA 1
ATOM 1495 C C . GLY A 1 187 ? 21.777 13.151 -23.926 1.00 78.25 187 GLY A C 1
ATOM 1496 O O . GLY A 1 187 ? 21.231 13.314 -22.833 1.00 78.25 187 GLY A O 1
ATOM 1497 N N . ILE A 1 188 ? 21.322 12.286 -24.836 1.00 76.00 188 ILE A N 1
ATOM 1498 C CA . ILE A 1 188 ? 20.087 11.499 -24.667 1.00 76.00 188 ILE A CA 1
ATOM 1499 C C . ILE A 1 188 ? 20.226 10.517 -23.499 1.00 76.00 188 ILE A C 1
ATOM 1501 O O . ILE A 1 188 ? 19.329 10.413 -22.660 1.00 76.00 188 ILE A O 1
ATOM 1505 N N . THR A 1 189 ? 21.379 9.855 -23.398 1.00 78.69 189 THR A N 1
ATOM 1506 C CA . THR A 1 189 ? 21.671 8.916 -22.308 1.00 78.69 189 THR A CA 1
ATOM 1507 C C . THR A 1 189 ? 21.659 9.620 -20.949 1.00 78.69 189 THR A C 1
ATOM 1509 O O . THR A 1 189 ? 21.067 9.122 -19.991 1.00 78.69 189 THR A O 1
ATOM 1512 N N . THR A 1 190 ? 22.246 10.819 -20.862 1.00 81.75 190 THR A N 1
ATOM 1513 C CA . THR A 1 190 ? 22.258 11.613 -19.622 1.00 81.75 190 THR A CA 1
ATOM 1514 C C . THR A 1 190 ? 20.848 12.059 -19.227 1.00 81.75 190 THR A C 1
ATOM 1516 O O . THR A 1 190 ? 20.473 11.944 -18.060 1.00 81.75 190 THR A O 1
ATOM 1519 N N . LEU A 1 191 ? 20.040 12.524 -20.187 1.00 82.56 191 LEU A N 1
ATOM 1520 C CA . LEU A 1 191 ? 18.650 12.922 -19.941 1.00 82.56 191 LEU A CA 1
ATOM 1521 C C . LEU A 1 191 ? 17.801 11.749 -19.429 1.00 82.56 191 LEU A C 1
ATOM 1523 O O . LEU A 1 191 ? 17.042 11.914 -18.473 1.00 82.56 191 LEU A O 1
ATOM 1527 N N . PHE A 1 192 ? 17.953 10.568 -20.034 1.00 84.00 192 PHE A N 1
ATOM 1528 C CA . PHE A 1 192 ? 17.260 9.353 -19.610 1.00 84.00 192 PHE A CA 1
ATOM 1529 C C . PHE A 1 192 ? 17.591 8.995 -18.156 1.00 84.00 192 PHE A C 1
ATOM 1531 O O . PHE A 1 192 ? 16.681 8.819 -17.347 1.00 84.00 192 PHE A O 1
ATOM 1538 N N . ILE A 1 193 ? 18.878 8.971 -17.792 1.00 85.81 193 ILE A N 1
ATOM 1539 C CA . ILE A 1 193 ? 19.318 8.671 -16.419 1.00 85.81 193 ILE A CA 1
ATOM 1540 C C . ILE A 1 193 ? 18.731 9.672 -15.421 1.00 85.81 193 ILE A C 1
ATOM 1542 O O . ILE A 1 193 ? 18.215 9.265 -14.381 1.00 85.81 193 ILE A O 1
ATOM 1546 N N . LEU A 1 194 ? 18.777 10.972 -15.728 1.00 89.12 194 LEU A N 1
ATOM 1547 C CA . LEU A 1 194 ? 18.232 12.009 -14.847 1.00 89.12 194 LEU A CA 1
ATOM 1548 C C . LEU A 1 194 ? 16.733 11.813 -14.593 1.00 89.12 194 LEU A C 1
ATOM 1550 O O . LEU A 1 194 ? 16.281 11.930 -13.452 1.00 89.12 194 LEU A O 1
ATOM 1554 N N . LEU A 1 195 ? 15.969 11.479 -15.634 1.00 88.50 195 LEU A N 1
ATOM 1555 C CA . LEU A 1 195 ? 14.537 11.226 -15.509 1.00 88.50 195 LEU A CA 1
ATOM 1556 C C . LEU A 1 195 ? 14.250 9.947 -14.707 1.00 88.50 195 LEU A C 1
ATOM 1558 O O . LEU A 1 195 ? 13.358 9.952 -13.862 1.00 88.50 195 LEU A O 1
ATOM 1562 N N . MET A 1 196 ? 15.038 8.888 -14.895 1.00 89.38 196 MET A N 1
ATOM 1563 C CA . MET A 1 196 ? 14.888 7.647 -14.127 1.00 89.38 196 MET A CA 1
ATOM 1564 C C . MET A 1 196 ? 15.260 7.817 -12.652 1.00 89.38 196 MET A C 1
ATOM 1566 O O . MET A 1 196 ? 14.572 7.285 -11.782 1.00 89.38 196 MET A O 1
ATOM 1570 N N . ILE A 1 197 ? 16.278 8.628 -12.342 1.00 90.56 197 ILE A N 1
ATOM 1571 C CA . ILE A 1 197 ? 16.597 9.013 -10.959 1.00 90.56 197 ILE A CA 1
ATOM 1572 C C . ILE A 1 197 ? 15.419 9.766 -10.334 1.00 90.56 197 ILE A C 1
ATOM 1574 O O . ILE A 1 197 ? 15.031 9.466 -9.204 1.00 90.56 197 ILE A O 1
ATOM 1578 N N . LEU A 1 198 ? 14.827 10.721 -11.059 1.00 92.88 198 LEU A N 1
ATOM 1579 C CA . LEU A 1 198 ? 13.663 11.465 -10.577 1.00 92.88 198 LEU A CA 1
ATOM 1580 C C . LEU A 1 198 ? 12.477 10.531 -10.292 1.00 92.88 198 LEU A C 1
ATOM 1582 O O . LEU A 1 198 ? 11.888 10.620 -9.215 1.00 92.88 198 LEU A O 1
ATOM 1586 N N . ILE A 1 199 ? 12.158 9.621 -11.218 1.00 92.69 199 ILE A N 1
ATOM 1587 C CA . ILE A 1 199 ? 11.092 8.624 -11.040 1.00 92.69 199 ILE A CA 1
ATOM 1588 C C . ILE A 1 199 ? 11.378 7.759 -9.810 1.00 92.69 199 ILE A C 1
ATOM 1590 O O . ILE A 1 199 ? 10.520 7.667 -8.934 1.00 92.69 199 ILE A O 1
ATOM 1594 N N . GLY A 1 200 ? 12.592 7.221 -9.672 1.00 92.62 200 GLY A N 1
ATOM 1595 C CA . GLY A 1 200 ? 12.968 6.387 -8.527 1.00 92.62 200 GLY A CA 1
ATOM 1596 C C . GLY A 1 200 ? 12.846 7.112 -7.181 1.00 92.62 200 GLY A C 1
ATOM 1597 O O . GLY A 1 200 ? 12.347 6.541 -6.210 1.00 92.62 200 GLY A O 1
ATOM 1598 N N . ILE A 1 201 ? 13.222 8.396 -7.107 1.00 93.69 201 ILE A N 1
ATOM 1599 C CA . ILE A 1 201 ? 13.020 9.212 -5.895 1.00 93.69 201 ILE A CA 1
ATOM 1600 C C . ILE A 1 201 ? 11.526 9.332 -5.572 1.00 93.69 201 ILE A C 1
ATOM 1602 O O . ILE A 1 201 ? 11.129 9.158 -4.415 1.00 93.69 201 ILE A O 1
ATOM 1606 N N . ILE A 1 202 ? 10.690 9.616 -6.573 1.00 94.62 202 ILE A N 1
ATOM 1607 C CA . ILE A 1 202 ? 9.241 9.746 -6.384 1.00 94.62 202 ILE A CA 1
ATOM 1608 C C . ILE A 1 202 ? 8.636 8.407 -5.940 1.00 94.62 202 ILE A C 1
ATOM 1610 O O . ILE A 1 202 ? 7.844 8.390 -4.997 1.00 94.62 202 ILE A O 1
ATOM 1614 N N . GLU A 1 203 ? 9.032 7.286 -6.544 1.00 94.12 203 GLU A N 1
ATOM 1615 C CA . GLU A 1 203 ? 8.582 5.946 -6.150 1.00 94.12 203 GLU A CA 1
ATOM 1616 C C . GLU A 1 203 ? 8.918 5.643 -4.685 1.00 94.12 203 GLU A C 1
ATOM 1618 O O . GLU A 1 203 ? 8.042 5.222 -3.925 1.00 94.12 203 GLU A O 1
ATOM 1623 N N . ILE A 1 204 ? 10.145 5.940 -4.241 1.00 94.06 204 ILE A N 1
ATOM 1624 C CA . ILE A 1 204 ? 10.557 5.770 -2.839 1.00 94.06 204 ILE A CA 1
ATOM 1625 C C . ILE A 1 204 ? 9.680 6.614 -1.904 1.00 94.06 204 ILE A C 1
ATOM 1627 O O . ILE A 1 204 ? 9.213 6.120 -0.872 1.00 94.06 204 ILE A O 1
ATOM 1631 N N . LEU A 1 205 ? 9.416 7.876 -2.257 1.00 94.44 205 LEU A N 1
ATOM 1632 C CA . LEU A 1 205 ? 8.542 8.750 -1.470 1.00 94.44 205 LEU A CA 1
ATOM 1633 C C . LEU A 1 205 ? 7.112 8.201 -1.386 1.00 94.44 205 LEU A C 1
ATOM 1635 O O . LEU A 1 205 ? 6.514 8.228 -0.303 1.00 94.44 205 LEU A O 1
ATOM 1639 N N . ILE A 1 206 ? 6.580 7.663 -2.487 1.00 93.94 206 ILE A N 1
ATOM 1640 C CA . ILE A 1 206 ? 5.265 7.014 -2.512 1.00 93.94 206 ILE A CA 1
ATOM 1641 C C . ILE A 1 206 ? 5.266 5.785 -1.602 1.00 93.94 206 ILE A C 1
ATOM 1643 O O . ILE A 1 206 ? 4.375 5.659 -0.768 1.00 93.94 206 ILE A O 1
ATOM 1647 N N . ILE A 1 207 ? 6.273 4.913 -1.671 1.00 92.81 207 ILE A N 1
ATOM 1648 C CA . ILE A 1 207 ? 6.358 3.711 -0.823 1.00 92.81 207 ILE A CA 1
ATOM 1649 C C . ILE A 1 207 ? 6.390 4.084 0.664 1.00 92.81 207 ILE A C 1
ATOM 1651 O O . ILE A 1 207 ? 5.656 3.502 1.468 1.00 92.81 207 ILE A O 1
ATOM 1655 N N . ILE A 1 208 ? 7.179 5.096 1.039 1.00 90.25 208 ILE A N 1
ATOM 1656 C CA . ILE A 1 208 ? 7.216 5.612 2.417 1.00 90.25 208 ILE A CA 1
ATOM 1657 C C . ILE A 1 208 ? 5.834 6.125 2.838 1.00 90.25 208 ILE A C 1
ATOM 1659 O O . ILE A 1 208 ? 5.396 5.890 3.970 1.00 90.25 208 ILE A O 1
ATOM 1663 N N . PHE A 1 209 ? 5.135 6.829 1.945 1.00 90.00 209 PHE A N 1
ATOM 1664 C CA . PHE A 1 209 ? 3.775 7.293 2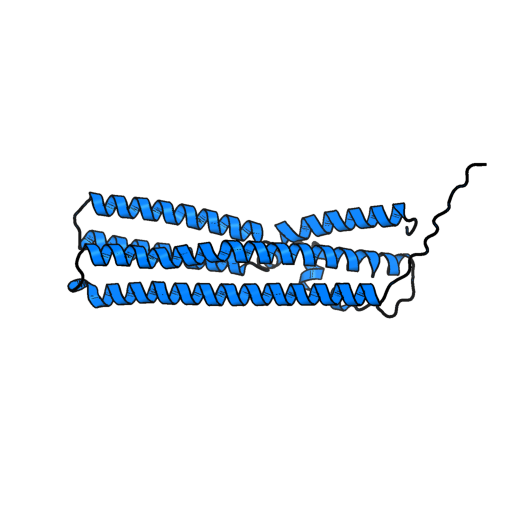.193 1.00 90.00 209 PHE A CA 1
ATOM 1665 C C . PHE A 1 209 ? 2.794 6.126 2.387 1.00 90.00 209 PHE A C 1
ATOM 1667 O O . PHE A 1 209 ? 2.051 6.131 3.373 1.00 90.00 209 PHE A O 1
ATOM 1674 N N . LEU A 1 210 ? 2.822 5.116 1.511 1.00 89.44 210 LEU A N 1
ATOM 1675 C CA . LEU A 1 210 ? 1.978 3.920 1.602 1.00 89.44 210 LEU A CA 1
ATOM 1676 C C . LEU A 1 210 ? 2.194 3.216 2.942 1.00 89.44 210 LEU A C 1
ATOM 1678 O O . LEU A 1 210 ? 1.231 2.984 3.673 1.00 89.44 210 LEU A O 1
ATOM 1682 N N . TYR A 1 211 ? 3.455 2.992 3.320 1.00 86.38 211 TYR A N 1
ATOM 1683 C CA . TYR A 1 211 ? 3.810 2.378 4.598 1.00 86.38 211 TYR A CA 1
ATOM 1684 C C . TYR A 1 211 ? 3.229 3.148 5.791 1.00 86.38 211 TYR A C 1
ATOM 1686 O O . TYR A 1 211 ? 2.605 2.559 6.672 1.00 86.38 211 TYR A O 1
ATOM 1694 N N . LYS A 1 212 ? 3.357 4.482 5.815 1.00 81.62 212 LYS A N 1
ATOM 1695 C CA . LYS A 1 212 ? 2.790 5.310 6.897 1.00 81.62 212 LYS A CA 1
ATOM 1696 C C . LYS A 1 212 ? 1.262 5.228 6.970 1.00 81.62 212 LYS A C 1
ATOM 1698 O O . LYS A 1 212 ? 0.695 5.332 8.059 1.00 81.62 212 LYS A O 1
ATOM 1703 N N . LYS A 1 213 ? 0.578 5.090 5.832 1.00 82.25 213 LYS A N 1
ATOM 1704 C CA . LYS A 1 213 ? -0.892 5.081 5.774 1.00 82.25 213 LYS A CA 1
ATOM 1705 C C . LYS A 1 213 ? -1.511 3.725 6.073 1.00 82.25 213 LYS A C 1
ATOM 1707 O O . LYS A 1 213 ? -2.613 3.712 6.615 1.00 82.25 213 LYS A O 1
ATOM 1712 N N . THR A 1 214 ? -0.829 2.625 5.779 1.00 75.12 214 THR A N 1
ATOM 1713 C CA . THR A 1 214 ? -1.404 1.286 5.969 1.00 75.12 214 THR A CA 1
ATOM 1714 C C . THR A 1 214 ? -0.937 0.598 7.247 1.00 75.12 214 THR A C 1
ATOM 1716 O O . THR A 1 214 ? -1.620 -0.303 7.726 1.00 75.12 214 THR A O 1
ATOM 1719 N N . ASN A 1 215 ? 0.157 1.064 7.863 1.00 74.12 215 ASN A N 1
ATOM 1720 C CA . ASN A 1 215 ? 0.678 0.491 9.101 1.00 74.12 215 ASN A CA 1
ATOM 1721 C C . ASN A 1 215 ? -0.338 0.584 10.255 1.00 74.12 215 ASN A C 1
ATOM 1723 O O . ASN A 1 215 ? -0.740 1.672 10.685 1.00 74.12 215 ASN A O 1
ATOM 1727 N N . ILE A 1 216 ? -0.714 -0.577 10.789 1.00 66.12 216 ILE A N 1
ATOM 1728 C CA . ILE A 1 216 ? -1.707 -0.712 11.859 1.00 66.12 216 ILE A CA 1
ATOM 1729 C C . ILE A 1 216 ? -1.244 -0.101 13.178 1.00 66.12 216 ILE A C 1
ATOM 1731 O O . ILE A 1 216 ? -2.034 0.568 13.845 1.00 66.12 216 ILE A O 1
ATOM 1735 N N . LEU A 1 217 ? 0.032 -0.247 13.536 1.00 63.78 217 LEU A N 1
ATOM 1736 C CA . LEU A 1 217 ? 0.582 0.335 14.762 1.00 63.78 217 LEU A CA 1
ATOM 1737 C C . LEU A 1 217 ? 0.488 1.869 14.738 1.00 63.78 217 LEU A C 1
ATOM 1739 O O . LEU A 1 217 ? 0.174 2.499 15.745 1.00 63.78 217 LEU A O 1
ATOM 1743 N N . MET A 1 218 ? 0.738 2.479 13.578 1.00 66.06 218 MET A N 1
ATOM 1744 C CA . MET A 1 218 ? 0.666 3.935 13.422 1.00 66.06 218 MET A CA 1
ATOM 1745 C C . MET A 1 218 ? -0.770 4.466 13.348 1.00 66.06 218 MET A C 1
ATOM 1747 O O . MET A 1 218 ? -1.000 5.618 13.712 1.00 66.06 218 MET A O 1
ATOM 1751 N N . ASN A 1 219 ? -1.736 3.659 12.898 1.00 66.88 219 ASN A N 1
ATOM 1752 C CA . ASN A 1 219 ? -3.104 4.125 12.654 1.00 66.88 219 ASN A CA 1
ATOM 1753 C C . ASN A 1 219 ? -4.120 3.678 13.711 1.00 66.88 219 ASN A C 1
ATOM 1755 O O . ASN A 1 219 ? -4.918 4.501 14.156 1.00 66.88 219 ASN A O 1
ATOM 1759 N N . MET A 1 220 ? -4.110 2.412 14.132 1.00 66.94 220 MET A N 1
ATOM 1760 C CA . MET A 1 220 ? -5.108 1.867 15.061 1.00 66.94 220 MET A CA 1
ATOM 1761 C C . MET A 1 220 ? -4.740 2.138 16.520 1.00 66.94 220 MET A C 1
ATOM 1763 O O . MET A 1 220 ? -5.582 2.602 17.286 1.00 66.94 220 MET A O 1
ATOM 1767 N N . THR A 1 221 ? -3.486 1.902 16.917 1.00 67.00 221 THR A N 1
ATOM 1768 C CA . THR A 1 221 ? -3.032 2.027 18.314 1.00 67.00 221 THR A CA 1
ATOM 1769 C C . THR A 1 221 ? -3.290 3.404 18.946 1.00 67.00 221 THR A C 1
ATOM 1771 O O . THR A 1 221 ? -3.845 3.438 20.048 1.00 67.00 221 THR A O 1
ATOM 1774 N N . PRO A 1 222 ? -2.966 4.549 18.306 1.00 70.25 222 PRO A N 1
ATOM 1775 C CA . PRO A 1 222 ? -3.247 5.854 18.908 1.00 70.25 222 PRO A CA 1
ATOM 1776 C C . PRO A 1 222 ? -4.750 6.131 19.028 1.00 70.25 222 PRO A C 1
ATOM 1778 O O . PRO A 1 222 ? -5.183 6.742 20.004 1.00 70.25 222 PRO A O 1
ATOM 1781 N N . ILE A 1 223 ? -5.556 5.651 18.077 1.00 72.25 223 ILE A N 1
ATOM 1782 C CA . ILE A 1 223 ? -7.012 5.837 18.092 1.00 72.25 223 ILE A CA 1
ATOM 1783 C C . ILE A 1 223 ? -7.647 5.009 19.199 1.00 72.25 223 ILE A C 1
ATOM 1785 O O . ILE A 1 223 ? -8.444 5.548 19.962 1.00 72.25 223 ILE A O 1
ATOM 1789 N N . LEU A 1 224 ? -7.262 3.740 19.329 1.00 67.12 224 LEU A N 1
ATOM 1790 C CA . LEU A 1 224 ? -7.705 2.866 20.416 1.00 67.12 224 LEU A CA 1
ATOM 1791 C C . LEU A 1 224 ? -7.391 3.498 21.775 1.00 67.12 224 LEU A C 1
ATOM 1793 O O . LEU A 1 224 ? -8.283 3.632 22.610 1.00 67.12 224 LEU A O 1
ATOM 1797 N N . ALA A 1 225 ? -6.152 3.961 21.974 1.00 70.19 225 ALA A N 1
ATOM 1798 C CA . ALA A 1 225 ? -5.734 4.590 23.223 1.00 70.19 225 ALA A CA 1
ATOM 1799 C C . ALA A 1 225 ? -6.500 5.893 23.517 1.00 70.19 225 ALA A C 1
ATOM 1801 O O . ALA A 1 225 ? -6.920 6.122 24.653 1.00 70.19 225 ALA A O 1
ATOM 1802 N N . ALA A 1 226 ? -6.703 6.748 22.510 1.00 73.81 226 ALA A N 1
ATOM 1803 C CA . ALA A 1 226 ? -7.438 8.002 22.667 1.00 73.81 226 ALA A CA 1
ATOM 1804 C C . ALA A 1 226 ? -8.930 7.765 22.950 1.00 73.81 226 ALA A C 1
ATOM 1806 O O . ALA A 1 226 ? -9.494 8.376 23.859 1.00 73.81 226 ALA A O 1
ATOM 1807 N N . LYS A 1 227 ? -9.565 6.855 22.202 1.00 75.00 227 LYS A N 1
ATOM 1808 C CA . LYS A 1 227 ? -10.987 6.529 22.349 1.00 75.00 227 LYS A CA 1
ATOM 1809 C C . LYS A 1 227 ? -11.271 5.816 23.663 1.00 75.00 227 LYS A C 1
ATOM 1811 O O . LYS A 1 227 ? -12.179 6.241 24.362 1.00 75.00 227 LYS A O 1
ATOM 1816 N N . SER A 1 228 ? -10.452 4.841 24.054 1.00 72.19 228 SER A N 1
ATOM 1817 C CA . SER A 1 228 ? -10.572 4.173 25.357 1.00 72.19 228 SER A CA 1
ATOM 1818 C C . SER A 1 228 ? -10.532 5.180 26.516 1.00 72.19 228 SER A C 1
ATOM 1820 O O . SER A 1 228 ? -11.440 5.196 27.343 1.00 72.19 228 SER A O 1
ATOM 1822 N N . LYS A 1 229 ? -9.568 6.115 26.524 1.00 75.50 229 LYS A N 1
ATOM 1823 C CA . LYS A 1 229 ? -9.511 7.192 27.534 1.00 75.50 229 LYS A CA 1
ATOM 1824 C C . LYS A 1 229 ? -10.751 8.087 27.520 1.00 75.50 229 LYS A C 1
ATOM 1826 O O . LYS A 1 229 ? -11.258 8.451 28.579 1.00 75.50 229 LYS A O 1
ATOM 1831 N N . SER A 1 230 ? -11.230 8.452 26.332 1.00 77.56 230 SER A N 1
ATOM 1832 C CA . SER A 1 230 ? -12.435 9.271 26.184 1.00 77.56 230 SER A CA 1
ATOM 1833 C C . SER A 1 230 ? -13.677 8.555 26.708 1.00 77.56 230 SER A C 1
ATOM 1835 O O . SER A 1 230 ? -14.499 9.189 27.361 1.00 77.56 230 SER A O 1
ATOM 1837 N N . TYR A 1 231 ? -13.819 7.256 26.445 1.00 79.31 231 TYR A N 1
ATOM 1838 C CA . TYR A 1 231 ? -14.969 6.474 26.893 1.00 79.31 231 TYR A CA 1
ATOM 1839 C C . TYR A 1 231 ? -14.972 6.286 28.410 1.00 79.31 231 TYR A C 1
ATOM 1841 O O . TYR A 1 231 ? -16.017 6.467 29.027 1.00 79.31 231 TYR A O 1
ATOM 1849 N N . VAL A 1 232 ? -13.802 6.077 29.025 1.00 77.88 232 VAL A N 1
ATOM 1850 C CA . VAL A 1 232 ? -13.660 6.084 30.492 1.00 77.88 232 VAL A CA 1
ATOM 1851 C C . VAL A 1 232 ? -14.110 7.413 31.095 1.00 77.88 232 VAL A C 1
ATOM 1853 O O . VAL A 1 232 ? -14.799 7.429 32.112 1.00 77.88 232 VAL A O 1
ATOM 1856 N N . LYS A 1 233 ? -13.738 8.541 30.478 1.00 81.12 233 LYS A N 1
ATOM 1857 C CA . LYS A 1 233 ? -14.181 9.860 30.941 1.00 81.12 233 LYS A CA 1
ATOM 1858 C C . LYS A 1 233 ? -15.702 10.010 30.834 1.00 81.12 233 LYS A C 1
ATOM 1860 O O . LYS A 1 233 ? -16.329 10.407 31.804 1.00 81.12 233 LYS A O 1
ATOM 1865 N N . ILE A 1 234 ? -16.282 9.642 29.691 1.00 81.00 234 ILE A N 1
ATOM 1866 C CA . ILE A 1 234 ? -17.732 9.721 29.458 1.00 81.00 234 ILE A CA 1
ATOM 1867 C C . ILE A 1 234 ? -18.500 8.877 30.480 1.00 81.00 234 ILE A C 1
ATOM 1869 O O . ILE A 1 234 ? -19.464 9.362 31.059 1.00 81.00 234 ILE A O 1
ATOM 1873 N N . ALA A 1 235 ? -18.060 7.646 30.745 1.00 73.12 235 ALA A N 1
ATOM 1874 C CA . ALA A 1 235 ? -18.714 6.780 31.721 1.00 73.12 235 ALA A CA 1
ATOM 1875 C C . ALA A 1 235 ? -18.675 7.356 33.145 1.00 73.12 235 ALA A C 1
ATOM 1877 O O . ALA A 1 235 ? -19.672 7.265 33.856 1.00 73.12 235 ALA A O 1
ATOM 1878 N N . LYS A 1 236 ? -17.570 8.004 33.542 1.00 78.94 236 LYS A N 1
ATOM 1879 C CA . LYS A 1 236 ? -17.486 8.735 34.818 1.00 78.94 236 LYS A CA 1
ATOM 1880 C C . LYS A 1 236 ? -18.425 9.938 34.855 1.00 78.94 236 LYS A C 1
ATOM 1882 O O . LYS A 1 236 ? -19.151 10.109 35.827 1.00 78.94 236 LYS A O 1
ATOM 1887 N N . ASP A 1 237 ? -18.441 10.742 33.793 1.00 80.88 237 ASP A N 1
ATOM 1888 C CA . ASP A 1 237 ? -19.308 11.923 33.688 1.00 80.88 237 ASP A CA 1
ATOM 1889 C C . ASP A 1 237 ? -20.804 11.531 33.713 1.00 80.88 237 ASP A C 1
ATOM 1891 O O . ASP A 1 237 ? -21.638 12.294 34.198 1.00 80.88 237 ASP A O 1
ATOM 1895 N N . MET A 1 238 ? -21.143 10.329 33.230 1.00 77.38 238 MET A N 1
ATOM 1896 C CA . MET A 1 238 ? -22.497 9.756 33.243 1.00 77.38 238 MET A CA 1
ATOM 1897 C C . MET A 1 238 ? -22.839 8.957 34.516 1.00 77.38 238 MET A C 1
ATOM 1899 O O . MET A 1 238 ? -23.969 8.487 34.643 1.00 77.38 238 MET A O 1
ATOM 1903 N N . GLY A 1 239 ? -21.899 8.791 35.455 1.00 71.12 239 GLY A N 1
ATOM 1904 C CA . GLY A 1 239 ? -22.115 8.049 36.704 1.00 71.12 239 GLY A CA 1
ATOM 1905 C C . GLY A 1 239 ? -22.274 6.533 36.528 1.00 71.12 239 GLY A C 1
ATOM 1906 O O . GLY A 1 239 ? -22.959 5.887 37.320 1.00 71.12 239 GLY A O 1
ATOM 1907 N N . TRP A 1 240 ? -21.693 5.962 35.470 1.00 70.38 240 TRP A N 1
ATOM 1908 C CA . TRP A 1 240 ? -21.675 4.511 35.205 1.00 70.38 240 TRP A CA 1
ATOM 1909 C C . TRP A 1 240 ? -20.493 3.782 35.862 1.00 70.38 240 TRP A C 1
ATOM 1911 O O . TRP A 1 240 ? -20.449 2.550 35.848 1.00 70.38 240 TRP A O 1
ATOM 1921 N N . LEU A 1 241 ? -19.563 4.569 36.407 1.00 61.88 241 LEU A N 1
ATOM 1922 C CA . LEU A 1 241 ? -18.368 4.232 37.180 1.00 61.88 241 LEU A CA 1
ATOM 1923 C C . LEU A 1 241 ? -18.384 5.061 38.466 1.00 61.88 241 LEU A C 1
ATOM 1925 O O . LEU A 1 241 ? -18.028 4.506 39.526 1.00 61.88 241 LEU A O 1
#

Sequence (241 aa):
MSNVINYSHKFSISDSEYVSLRNELIQRILLINSQATNAITIVLTMWAAGLGLFGIQVANLDNLNAMHNLIMCFGEVGVFFCALLILIPLALKSGENLKQQAAISAYISYFYYELIKENKIKSSIIYPWEYVSELTNEIYNNKKKYKSVLTMINSEYPILGLVSLIFTLVLTFANYCFIFESHKDVGITTLFILLMILIGIIEILIIIFLYKKTNILMNMTPILAAKSKSYVKIAKDMGWL

Secondary structure (DSSP, 8-state):
--------------HHHHHHHHHHHHHHHHHHHHHHHHHHHHHHHHHHHHHHHHHHHHHTTTTS-HHHHHHHHHHHHHHHHHHHHHHHHHHHHHHHHHHHHHHHHHHHHIIIIIHHHHTT---TT--GGGG--HHHHHHHH--GGGHHHHHHTT-HHHHHHHHHHHHHHHHHHHHHHHHHHH---HHHHHHHHHHHHHHHHHHHHHHHHHHHHH-HHHHHHHHHHHHHHHHHHHHHHTT--

Nearest PDB structures (foldseek):
  4tql-assembly1_A  TM=3.574E-01  e=1.505E-01  synthetic construct
  6ixg-assembly2_B  TM=2.614E-01  e=1.336E+00  Homo sapiens
  3zx6-assembly1_A  TM=2.385E-01  e=3.172E+00  Archaeoglobus fulgidus DSM 4304
  7a0g-assembly1_FFF  TM=2.603E-01  e=9.454E+00  Serratia marcescens
  3zx6-assembly1_B  TM=1.968E-01  e=7.531E+00  Archaeoglobus fulgidus DSM 4304

Organism: NCBI:txid39491

pLDDT: mean 76.48, std 16.0, range [33.06, 95.0]